Protein AF-A0A413DW28-F1 (afdb_monomer_lite)

Foldseek 3Di:
DQLVVLVVLLVVLLVLLQVLLVVLCVDDDDPVLSVLSSLLSVLLNVLSVLVNQLSVLAQDDDPVSLVSNLVSQLSNLLSLLVSLLSLLVSLCVLLVDPQPVDPVSNVVLCVLSVVSNVCSVCCDPVVAQWDADNSRHIDGHPNVVSSVVSSLVSLVVSLVSLVVSLVVDPDPLSVQLSVLSNQLSPQQNVLVVCCVPPVGNSNSVSNSVSSVSNSVSVVVVVVVD

Structure (mmCIF, N/CA/C/O backbone):
data_AF-A0A413DW28-F1
#
_entry.id   AF-A0A413DW28-F1
#
loop_
_atom_site.group_PDB
_atom_site.id
_atom_site.type_symbol
_atom_site.label_atom_id
_atom_site.label_alt_id
_atom_site.label_comp_id
_atom_site.label_asym_id
_atom_site.label_entity_id
_atom_site.label_seq_id
_atom_site.pdbx_PDB_ins_code
_atom_site.Cartn_x
_atom_site.Cartn_y
_atom_site.Cartn_z
_atom_site.occupancy
_atom_site.B_iso_or_equiv
_atom_site.auth_seq_id
_atom_site.auth_comp_id
_atom_site.auth_asym_id
_atom_site.auth_atom_id
_atom_site.pdbx_PDB_model_num
ATOM 1 N N . MET A 1 1 ? 16.695 18.297 -9.332 1.00 54.19 1 MET A N 1
ATOM 2 C CA . MET A 1 1 ? 16.028 18.862 -8.132 1.00 54.19 1 MET A CA 1
ATOM 3 C C . MET A 1 1 ? 14.791 18.065 -7.713 1.00 54.19 1 MET A C 1
ATOM 5 O O . MET A 1 1 ? 14.761 17.609 -6.581 1.00 54.19 1 MET A O 1
ATOM 9 N N . VAL A 1 2 ? 13.822 17.790 -8.601 1.00 66.69 2 VAL A N 1
ATOM 10 C CA . VAL A 1 2 ? 12.596 17.030 -8.245 1.00 66.69 2 VAL A CA 1
ATOM 11 C C . VAL A 1 2 ? 12.875 15.598 -7.749 1.00 66.69 2 VAL A C 1
ATOM 13 O O . VAL A 1 2 ? 12.280 15.178 -6.761 1.00 66.69 2 VAL A O 1
ATOM 16 N N . LYS A 1 3 ? 13.804 14.852 -8.375 1.00 69.62 3 LYS A N 1
ATOM 17 C CA . LYS A 1 3 ? 14.178 13.494 -7.920 1.00 69.62 3 LYS A CA 1
ATOM 18 C C . LYS A 1 3 ? 14.800 13.490 -6.510 1.00 69.62 3 LYS A C 1
ATOM 20 O O . LYS A 1 3 ? 14.462 12.628 -5.711 1.00 69.62 3 LYS A O 1
ATOM 25 N N . ALA A 1 4 ? 15.638 14.479 -6.184 1.00 71.06 4 ALA A N 1
ATOM 26 C CA . ALA A 1 4 ? 16.274 14.595 -4.868 1.00 71.06 4 ALA A CA 1
ATOM 27 C C . ALA A 1 4 ? 15.247 14.850 -3.751 1.00 71.06 4 ALA A C 1
ATOM 29 O O . ALA A 1 4 ? 15.243 14.139 -2.752 1.00 71.06 4 ALA A O 1
ATOM 30 N N . LEU A 1 5 ? 14.298 15.766 -3.976 1.00 75.06 5 LEU A N 1
ATOM 31 C CA . LEU A 1 5 ? 13.223 16.046 -3.018 1.00 75.06 5 LEU A CA 1
ATOM 32 C C . LEU A 1 5 ? 12.331 14.816 -2.764 1.00 75.06 5 LEU A C 1
ATOM 34 O O . LEU A 1 5 ? 11.931 14.560 -1.631 1.00 75.06 5 LEU A O 1
ATOM 38 N N . LYS A 1 6 ? 12.035 14.021 -3.804 1.00 71.75 6 LYS A N 1
ATOM 39 C CA . LYS A 1 6 ? 11.290 12.758 -3.647 1.00 71.75 6 LYS A CA 1
ATOM 40 C C . LYS A 1 6 ? 12.034 11.775 -2.739 1.00 71.75 6 LYS A C 1
ATOM 42 O O . LYS A 1 6 ? 11.418 11.188 -1.855 1.00 71.75 6 LYS A O 1
ATOM 47 N N . ILE A 1 7 ? 13.347 11.637 -2.928 1.00 76.38 7 ILE A N 1
ATOM 48 C CA . ILE A 1 7 ? 14.198 10.751 -2.121 1.00 76.38 7 ILE A CA 1
ATOM 49 C C . ILE A 1 7 ? 14.220 11.202 -0.656 1.00 76.38 7 ILE A C 1
ATOM 51 O O . ILE A 1 7 ? 14.034 10.373 0.230 1.00 76.38 7 ILE A O 1
ATOM 55 N N . GLU A 1 8 ? 14.367 12.501 -0.386 1.00 78.31 8 GLU A N 1
ATOM 56 C CA . GLU A 1 8 ? 14.324 13.037 0.983 1.00 78.31 8 GLU A CA 1
ATOM 57 C C . GLU A 1 8 ? 12.992 12.723 1.681 1.00 78.31 8 GLU A C 1
ATOM 59 O O . GLU A 1 8 ? 12.977 12.232 2.813 1.00 78.31 8 GLU A O 1
ATOM 64 N N . ILE A 1 9 ? 11.865 12.925 0.987 1.00 78.00 9 ILE A N 1
ATOM 65 C CA . ILE A 1 9 ? 10.527 12.602 1.507 1.00 78.00 9 ILE A CA 1
ATOM 66 C C . ILE A 1 9 ? 10.393 11.097 1.783 1.00 78.00 9 ILE A C 1
ATOM 68 O O . ILE A 1 9 ? 9.851 10.710 2.824 1.00 78.00 9 ILE A O 1
ATOM 72 N N . PHE A 1 10 ? 10.897 10.240 0.890 1.00 78.81 10 PHE A N 1
ATOM 73 C CA . PHE A 1 10 ? 10.877 8.788 1.073 1.00 78.81 10 PHE A CA 1
ATOM 74 C C . PHE A 1 10 ? 11.691 8.345 2.289 1.00 78.81 10 PHE A C 1
ATOM 76 O O . PHE A 1 10 ? 11.193 7.561 3.100 1.00 78.81 10 PHE A O 1
ATOM 83 N N . VAL A 1 11 ? 12.899 8.884 2.466 1.00 81.00 11 VAL A N 1
ATOM 84 C CA . VAL A 1 11 ? 13.764 8.574 3.614 1.00 81.00 11 VAL A CA 1
ATOM 85 C C . VAL A 1 11 ? 13.097 8.991 4.925 1.00 81.00 11 VAL A C 1
ATOM 87 O O . VAL A 1 11 ? 13.031 8.189 5.859 1.00 81.00 11 VAL A O 1
ATOM 90 N N . LEU A 1 12 ? 12.521 10.196 4.990 1.00 80.56 12 LEU A N 1
ATOM 91 C CA . LEU A 1 12 ? 11.798 10.662 6.178 1.00 80.56 12 LEU A CA 1
ATOM 92 C C . LEU A 1 12 ? 10.597 9.762 6.509 1.00 80.56 12 LEU A C 1
ATOM 94 O O . LEU A 1 12 ? 10.446 9.336 7.657 1.00 80.56 12 LEU A O 1
ATOM 98 N N . CYS A 1 13 ? 9.776 9.413 5.513 1.00 77.50 13 CYS A N 1
ATOM 99 C CA . CYS A 1 13 ? 8.633 8.516 5.712 1.00 77.50 13 CYS A CA 1
ATOM 100 C C . CYS A 1 13 ? 9.078 7.130 6.202 1.00 77.50 13 CYS A C 1
ATOM 102 O O . CYS A 1 13 ? 8.456 6.562 7.101 1.00 77.50 13 CYS A O 1
ATOM 104 N N . MET A 1 14 ? 10.169 6.596 5.649 1.00 81.75 14 MET A N 1
ATOM 105 C CA . MET A 1 14 ? 10.712 5.292 6.025 1.00 81.75 14 MET A CA 1
ATOM 106 C C . MET A 1 14 ? 11.199 5.277 7.477 1.00 81.75 14 MET A C 1
ATOM 108 O O . MET A 1 14 ? 10.826 4.378 8.233 1.00 81.75 14 MET A O 1
ATOM 112 N N . ILE A 1 15 ? 11.965 6.291 7.897 1.00 82.94 15 ILE A N 1
ATOM 113 C CA . ILE A 1 15 ? 12.455 6.420 9.279 1.00 82.94 15 ILE A CA 1
ATOM 114 C C . ILE A 1 15 ? 11.279 6.471 10.260 1.00 82.94 15 ILE A C 1
ATOM 116 O O . ILE A 1 15 ? 11.277 5.753 11.263 1.00 82.94 15 ILE A O 1
ATOM 120 N N . VAL A 1 16 ? 10.253 7.273 9.958 1.00 80.38 16 VAL A N 1
ATOM 121 C CA . VAL A 1 16 ? 9.059 7.389 10.807 1.00 80.38 16 VAL A CA 1
ATOM 122 C C . VAL A 1 16 ? 8.311 6.058 10.888 1.00 80.38 16 VAL A C 1
ATOM 124 O O . VAL A 1 16 ? 7.986 5.611 11.988 1.00 80.38 16 VAL A O 1
ATOM 127 N N . LEU A 1 17 ? 8.068 5.381 9.762 1.00 78.00 17 LEU A N 1
ATOM 128 C CA . LEU A 1 17 ? 7.340 4.106 9.741 1.00 78.00 17 LEU A CA 1
ATOM 129 C C . LEU A 1 17 ? 8.096 2.987 10.466 1.00 78.00 17 LEU A C 1
ATOM 131 O O . LEU A 1 17 ? 7.488 2.256 11.250 1.00 78.00 17 LEU A O 1
ATOM 135 N N . ILE A 1 18 ? 9.415 2.883 10.273 1.00 81.25 18 ILE A N 1
ATOM 136 C CA . ILE A 1 18 ? 10.259 1.915 10.991 1.00 81.25 18 ILE A CA 1
ATOM 137 C C . ILE A 1 18 ? 10.274 2.237 12.488 1.00 81.25 18 ILE A C 1
ATOM 139 O O . ILE A 1 18 ? 10.092 1.338 13.311 1.00 81.25 18 ILE A O 1
ATOM 143 N N . GLY A 1 19 ? 10.421 3.511 12.862 1.00 78.19 19 GLY A N 1
ATOM 144 C CA . GLY A 1 19 ? 10.378 3.950 14.257 1.00 78.19 19 GLY A CA 1
ATOM 145 C C . GLY A 1 19 ? 9.056 3.592 14.944 1.00 78.19 19 GLY A C 1
ATOM 146 O O . GLY A 1 19 ? 9.054 3.046 16.052 1.00 78.19 19 GLY A O 1
ATOM 147 N N . LEU A 1 20 ? 7.927 3.819 14.265 1.00 75.12 20 LEU A N 1
ATOM 148 C CA . LEU A 1 20 ? 6.596 3.429 14.740 1.00 75.12 20 LEU A CA 1
ATOM 149 C C . LEU A 1 20 ? 6.450 1.903 14.851 1.00 75.12 20 LEU A C 1
ATOM 151 O O . LEU A 1 20 ? 5.917 1.419 15.855 1.00 75.12 20 LEU A O 1
ATOM 155 N N . ALA A 1 21 ? 6.952 1.141 13.874 1.00 76.12 21 ALA A N 1
ATOM 156 C CA . ALA A 1 21 ? 6.914 -0.322 13.879 1.00 76.12 21 ALA A CA 1
ATOM 157 C C . ALA A 1 21 ? 7.712 -0.906 15.058 1.00 76.12 21 ALA A C 1
ATOM 159 O O . ALA A 1 21 ? 7.168 -1.683 15.848 1.00 76.12 21 ALA A O 1
ATOM 160 N N . VAL A 1 22 ? 8.956 -0.455 15.260 1.00 77.38 22 VAL A N 1
ATOM 161 C CA . VAL A 1 22 ? 9.820 -0.892 16.372 1.00 77.38 22 VAL A CA 1
ATOM 162 C C . VAL A 1 22 ? 9.204 -0.535 17.723 1.00 77.38 22 VAL A C 1
ATOM 164 O O . VAL A 1 22 ? 9.186 -1.362 18.637 1.00 77.38 22 VAL A O 1
ATOM 167 N N . ARG A 1 23 ? 8.652 0.676 17.865 1.00 71.19 23 ARG A N 1
ATOM 168 C CA . ARG A 1 23 ? 8.016 1.110 19.117 1.00 71.19 23 ARG A CA 1
ATOM 169 C C . ARG A 1 23 ? 6.733 0.334 19.413 1.00 71.19 23 ARG A C 1
ATOM 171 O O . ARG A 1 23 ? 6.452 0.066 20.580 1.00 71.19 23 ARG A O 1
ATOM 178 N N . SER A 1 24 ? 5.987 -0.072 18.384 1.00 66.44 24 SER A N 1
ATOM 179 C CA . SER A 1 24 ? 4.771 -0.880 18.549 1.00 66.44 24 SER A CA 1
ATOM 180 C C . SER A 1 24 ? 5.043 -2.258 19.164 1.00 66.44 24 SER A C 1
ATOM 182 O O . SER A 1 24 ? 4.247 -2.713 19.980 1.00 66.44 24 SER A O 1
ATOM 184 N N . ARG A 1 25 ? 6.201 -2.866 18.858 1.00 63.75 25 ARG A N 1
ATOM 185 C CA . ARG A 1 25 ? 6.639 -4.180 19.372 1.00 63.75 25 ARG A CA 1
ATOM 186 C C . ARG A 1 25 ? 7.068 -4.161 20.844 1.00 63.75 25 ARG A C 1
ATOM 188 O O . ARG A 1 25 ? 7.224 -5.220 21.436 1.00 63.75 25 ARG A O 1
ATOM 195 N N . ARG A 1 26 ? 7.277 -2.979 21.440 1.00 63.22 26 ARG A N 1
ATOM 196 C CA . ARG A 1 26 ? 7.703 -2.808 22.846 1.00 63.22 26 ARG A CA 1
ATOM 197 C C . ARG A 1 26 ? 6.530 -2.572 23.819 1.00 63.22 26 ARG A C 1
ATOM 199 O O . ARG A 1 26 ? 6.747 -2.179 24.962 1.00 63.22 26 ARG A O 1
ATOM 206 N N . SER A 1 27 ? 5.281 -2.728 23.375 1.00 51.97 27 SER A N 1
ATOM 207 C CA . SER A 1 27 ? 4.073 -2.412 24.154 1.00 51.97 27 SER A CA 1
ATOM 208 C C . SER A 1 27 ? 3.403 -3.670 24.746 1.00 51.97 27 SER A C 1
ATOM 210 O O . SER A 1 27 ? 3.424 -4.728 24.140 1.00 51.97 27 SER A O 1
ATOM 212 N N . LEU A 1 28 ? 2.768 -3.564 25.917 1.00 50.62 28 LEU A N 1
ATOM 213 C CA . LEU A 1 28 ? 2.193 -4.658 26.734 1.00 50.62 28 LEU A CA 1
ATOM 214 C C . LEU A 1 28 ? 0.713 -4.991 26.380 1.00 50.62 28 LEU A C 1
ATOM 216 O O . LEU A 1 28 ? -0.152 -4.921 27.242 1.00 50.62 28 LEU A O 1
ATOM 220 N N . PHE A 1 29 ? 0.371 -5.296 25.121 1.00 48.84 29 PHE A N 1
ATOM 221 C CA . PHE A 1 29 ? -1.003 -5.678 24.696 1.00 48.84 29 PHE A CA 1
ATOM 222 C C . PHE A 1 29 ? -0.981 -6.803 23.639 1.00 48.84 29 PHE A C 1
ATOM 224 O O . PHE A 1 29 ? 0.045 -6.984 22.994 1.00 48.84 29 PHE A O 1
ATOM 231 N N . SER A 1 30 ? -2.104 -7.520 23.447 1.00 55.03 30 SER A N 1
ATOM 232 C CA . SER A 1 30 ? -2.256 -8.743 22.616 1.00 55.03 30 SER A CA 1
ATOM 233 C C . SER A 1 30 ? -1.328 -8.828 21.390 1.00 55.03 30 SER A C 1
ATOM 235 O O . SER A 1 30 ? -1.388 -7.997 20.474 1.00 55.03 30 SER A O 1
ATOM 237 N N . SER A 1 31 ? -0.492 -9.871 21.373 1.00 63.72 31 SER A N 1
ATOM 238 C CA . SER A 1 31 ? 0.641 -10.056 20.458 1.00 63.72 31 SER A CA 1
ATOM 239 C C . SER A 1 31 ? 0.270 -9.965 18.973 1.00 63.72 31 SER A C 1
ATOM 241 O O . SER A 1 31 ? 1.060 -9.469 18.170 1.00 63.72 31 SER A O 1
ATOM 243 N N . THR A 1 32 ? -0.945 -10.371 18.593 1.00 69.12 32 THR A N 1
ATOM 244 C CA . THR A 1 32 ? -1.379 -10.435 17.188 1.00 69.12 32 THR A CA 1
ATOM 245 C C . THR A 1 32 ? -1.649 -9.056 16.577 1.00 69.12 32 THR A C 1
ATOM 247 O O . THR A 1 32 ? -1.191 -8.773 15.472 1.00 69.12 32 THR A O 1
ATOM 250 N N . GLN A 1 33 ? -2.343 -8.153 17.282 1.00 69.81 33 GLN A N 1
ATOM 251 C CA . GLN A 1 33 ? -2.659 -6.817 16.743 1.00 69.81 33 GLN A CA 1
ATOM 252 C C . GLN A 1 33 ? -1.412 -5.930 16.616 1.00 69.81 33 GLN A C 1
ATOM 254 O O . GLN A 1 33 ? -1.340 -5.076 15.730 1.00 69.81 33 GLN A O 1
ATOM 259 N N . GLN A 1 34 ? -0.425 -6.123 17.494 1.00 71.44 34 GLN A N 1
ATOM 260 C CA . GLN A 1 34 ? 0.866 -5.440 17.402 1.00 71.44 34 GLN A CA 1
ATOM 261 C C . GLN A 1 34 ? 1.698 -5.967 16.243 1.00 71.44 34 GLN A C 1
ATOM 263 O O . GLN A 1 34 ? 2.266 -5.176 15.491 1.00 71.44 34 GLN A O 1
ATOM 268 N N . LEU A 1 35 ? 1.739 -7.292 16.080 1.00 76.50 35 LEU A N 1
ATOM 269 C CA . LEU A 1 35 ? 2.436 -7.924 14.971 1.00 76.50 35 LEU A CA 1
ATOM 270 C C . LEU A 1 35 ? 1.899 -7.409 13.634 1.00 76.50 35 LEU A C 1
ATOM 272 O O . LEU A 1 35 ? 2.692 -6.986 12.802 1.00 76.50 35 LEU A O 1
ATOM 276 N N . LEU A 1 36 ? 0.575 -7.344 13.468 1.00 78.88 36 LEU A N 1
ATOM 277 C CA . LEU A 1 36 ? -0.056 -6.841 12.245 1.00 78.88 36 LEU A CA 1
ATOM 278 C C . LEU A 1 36 ? 0.254 -5.358 11.979 1.00 78.88 36 LEU A C 1
ATOM 280 O O . LEU A 1 36 ? 0.588 -4.998 10.853 1.00 78.88 36 LEU A O 1
ATOM 284 N N . PHE A 1 37 ? 0.208 -4.496 13.001 1.00 76.75 37 PHE A N 1
ATOM 285 C CA . PHE A 1 37 ? 0.564 -3.079 12.841 1.00 76.75 37 PHE A CA 1
ATOM 286 C C . PHE A 1 37 ? 2.052 -2.890 12.505 1.00 76.75 37 PHE A C 1
ATOM 288 O O . PHE A 1 37 ? 2.409 -2.063 11.669 1.00 76.75 37 PHE A O 1
ATOM 295 N N . SER A 1 38 ? 2.929 -3.687 13.118 1.00 78.31 38 SER A N 1
ATOM 296 C CA . SER A 1 38 ? 4.359 -3.678 12.814 1.00 78.31 38 SER A CA 1
ATOM 297 C C . SER A 1 38 ? 4.642 -4.199 11.405 1.00 78.31 38 SER A C 1
ATOM 299 O O . SER A 1 38 ? 5.456 -3.607 10.703 1.00 78.31 38 SER A O 1
ATOM 301 N N . MET A 1 39 ? 3.971 -5.276 10.981 1.00 82.31 39 MET A N 1
ATOM 302 C CA . MET A 1 39 ? 4.064 -5.812 9.621 1.00 82.31 39 MET A CA 1
ATOM 303 C C . MET A 1 39 ? 3.632 -4.765 8.598 1.00 82.31 39 MET A C 1
ATOM 305 O O . MET A 1 39 ? 4.360 -4.536 7.643 1.00 82.31 39 MET A O 1
ATOM 309 N N . LEU A 1 40 ? 2.526 -4.055 8.840 1.00 83.81 40 LEU A N 1
ATOM 310 C CA . LEU A 1 40 ? 2.085 -2.957 7.979 1.00 83.81 40 LEU A CA 1
ATOM 311 C C . LEU A 1 40 ? 3.155 -1.868 7.832 1.00 83.81 40 LEU A C 1
ATOM 313 O O . LEU A 1 40 ? 3.415 -1.415 6.717 1.00 83.81 40 LEU A O 1
ATOM 317 N N . GLY A 1 41 ? 3.784 -1.463 8.941 1.00 80.50 41 GLY A N 1
ATOM 318 C CA . GLY A 1 41 ? 4.872 -0.485 8.928 1.00 80.50 41 GLY A CA 1
ATOM 319 C C . GLY A 1 41 ? 6.071 -0.957 8.102 1.00 80.50 41 GLY A C 1
ATOM 320 O O . GLY A 1 41 ? 6.560 -0.206 7.260 1.00 80.50 41 GLY A O 1
ATOM 321 N N . TYR A 1 42 ? 6.499 -2.212 8.274 1.00 82.19 42 TYR A N 1
ATOM 322 C CA . TYR A 1 42 ? 7.608 -2.792 7.506 1.00 82.19 42 TYR A CA 1
ATOM 323 C C . TYR A 1 42 ? 7.279 -2.974 6.021 1.00 82.19 42 TYR A C 1
ATOM 325 O O . TYR A 1 42 ? 8.093 -2.608 5.179 1.00 82.19 42 TYR A O 1
ATOM 333 N N . THR A 1 43 ? 6.090 -3.477 5.679 1.00 85.50 43 THR A N 1
ATOM 334 C CA . THR A 1 43 ? 5.656 -3.631 4.281 1.00 85.50 43 THR A CA 1
ATOM 335 C C . THR A 1 43 ? 5.536 -2.272 3.590 1.00 85.50 43 THR A C 1
ATOM 337 O O . THR A 1 43 ? 5.960 -2.132 2.447 1.00 85.50 43 THR A O 1
ATOM 340 N N . SER A 1 44 ? 5.039 -1.248 4.290 1.00 82.00 44 SER A N 1
ATOM 341 C CA . SER A 1 44 ? 4.959 0.120 3.756 1.00 82.00 44 SER A CA 1
ATOM 342 C C . SER A 1 44 ? 6.344 0.753 3.580 1.00 82.00 44 SER A C 1
ATOM 344 O O . SER A 1 44 ? 6.587 1.427 2.585 1.00 82.00 44 SER A O 1
ATOM 346 N N . ALA A 1 45 ? 7.274 0.512 4.510 1.00 81.12 45 ALA A N 1
ATOM 347 C CA . ALA A 1 45 ? 8.663 0.954 4.381 1.00 81.12 45 ALA A CA 1
ATOM 348 C C . ALA A 1 45 ? 9.379 0.264 3.206 1.00 81.12 45 ALA A C 1
ATOM 350 O O . ALA A 1 45 ? 10.082 0.925 2.446 1.00 81.12 45 ALA A O 1
ATOM 351 N N . ALA A 1 46 ? 9.154 -1.041 3.019 1.00 86.69 46 ALA A N 1
ATOM 352 C CA . ALA A 1 46 ? 9.665 -1.782 1.871 1.00 86.69 46 ALA A CA 1
ATOM 353 C C . ALA A 1 46 ? 9.085 -1.243 0.554 1.00 86.69 46 ALA A C 1
ATOM 355 O O . ALA A 1 46 ? 9.835 -1.035 -0.392 1.00 86.69 46 ALA A O 1
ATOM 356 N N . TYR A 1 47 ? 7.783 -0.938 0.504 1.00 85.12 47 TYR A N 1
ATOM 357 C CA . TYR A 1 47 ? 7.167 -0.290 -0.659 1.00 85.12 47 TYR A CA 1
ATOM 358 C C . TYR A 1 47 ? 7.870 1.033 -1.001 1.00 85.12 47 TYR A C 1
ATOM 360 O O . TYR A 1 47 ? 8.269 1.233 -2.142 1.00 85.12 47 TYR A O 1
ATOM 368 N N . ILE A 1 48 ? 8.102 1.897 -0.006 1.00 83.00 48 ILE A N 1
ATOM 369 C CA . ILE A 1 48 ? 8.794 3.184 -0.199 1.00 83.00 48 ILE A CA 1
ATOM 370 C C . ILE A 1 48 ? 10.228 2.989 -0.715 1.00 83.00 48 ILE A C 1
ATOM 372 O O . ILE A 1 48 ? 10.691 3.764 -1.549 1.00 83.00 48 ILE A O 1
ATOM 376 N N . LEU A 1 49 ? 10.933 1.954 -0.250 1.00 84.88 49 LEU A N 1
ATOM 377 C CA . LEU A 1 49 ? 12.270 1.617 -0.743 1.00 84.88 49 LEU A CA 1
ATOM 378 C C . LEU A 1 49 ? 12.242 1.261 -2.238 1.00 84.88 49 LEU A C 1
ATOM 380 O O . LEU A 1 49 ? 13.038 1.797 -3.003 1.00 84.88 49 LEU A O 1
ATOM 384 N N . PHE A 1 50 ? 11.329 0.388 -2.666 1.00 84.38 50 PHE A N 1
ATOM 385 C CA . PHE A 1 50 ? 11.226 0.006 -4.078 1.00 84.38 50 PHE A CA 1
ATOM 386 C C . PHE A 1 50 ? 10.709 1.152 -4.960 1.00 84.38 50 PHE A C 1
ATOM 388 O O . PHE A 1 50 ? 11.175 1.300 -6.085 1.00 84.38 50 PHE A O 1
ATOM 395 N N . ASP A 1 51 ? 9.849 2.033 -4.447 1.00 81.88 51 ASP A N 1
ATOM 396 C CA . ASP A 1 51 ? 9.420 3.257 -5.145 1.00 81.88 51 ASP A CA 1
ATOM 397 C C . ASP A 1 51 ? 10.584 4.258 -5.332 1.00 81.88 51 ASP A C 1
ATOM 399 O O . ASP A 1 51 ? 10.710 4.936 -6.359 1.00 81.88 51 ASP A O 1
ATOM 403 N N . MET A 1 52 ? 11.512 4.298 -4.368 1.00 79.75 52 MET A N 1
ATOM 404 C CA . MET A 1 52 ? 12.761 5.053 -4.475 1.00 79.75 52 MET A CA 1
ATOM 405 C C . MET A 1 52 ? 13.699 4.458 -5.535 1.00 79.75 52 MET A C 1
ATOM 407 O O . MET A 1 52 ? 14.235 5.210 -6.353 1.00 79.75 52 MET A O 1
ATOM 411 N N . ILE A 1 53 ? 13.873 3.129 -5.561 1.00 84.19 53 ILE A N 1
ATOM 412 C CA . ILE A 1 53 ? 14.682 2.444 -6.588 1.00 84.19 53 ILE A CA 1
ATOM 413 C C . ILE A 1 53 ? 14.077 2.684 -7.975 1.00 84.19 53 ILE A C 1
ATOM 415 O O . ILE A 1 53 ? 14.808 3.038 -8.899 1.00 84.19 53 ILE A O 1
ATOM 419 N N . TRP A 1 54 ? 12.748 2.604 -8.103 1.00 82.31 54 TRP A N 1
ATOM 420 C CA . TRP A 1 54 ? 12.045 2.952 -9.335 1.00 82.31 54 TRP A CA 1
ATOM 421 C C . TRP A 1 54 ? 12.369 4.382 -9.789 1.00 82.31 54 TRP A C 1
ATOM 423 O O . TRP A 1 54 ? 12.855 4.567 -10.903 1.00 82.31 54 TRP A O 1
ATOM 433 N N . THR A 1 55 ? 12.201 5.380 -8.913 1.00 79.19 55 THR A N 1
ATOM 434 C CA . THR A 1 55 ? 12.466 6.803 -9.218 1.00 79.19 55 THR A CA 1
ATOM 435 C C . THR A 1 55 ? 13.901 7.051 -9.712 1.00 79.19 55 THR A C 1
ATOM 437 O O . THR A 1 55 ? 14.142 7.930 -10.553 1.00 79.19 55 THR A O 1
ATOM 440 N N . LEU A 1 56 ? 14.863 6.290 -9.183 1.00 80.56 56 LEU A N 1
ATOM 441 C CA . LEU A 1 56 ? 16.266 6.334 -9.596 1.00 80.56 56 LEU A CA 1
ATOM 442 C C . LEU A 1 56 ? 16.492 5.655 -10.953 1.00 80.56 56 LEU A C 1
ATOM 444 O O . LEU A 1 56 ? 17.233 6.196 -11.767 1.00 80.56 56 LEU A O 1
ATOM 448 N N . SER A 1 57 ? 15.837 4.519 -11.200 1.00 80.31 57 SER A N 1
ATOM 449 C CA . SER A 1 57 ? 15.962 3.738 -12.441 1.00 80.31 57 SER A CA 1
ATOM 450 C C . SER A 1 57 ? 15.155 4.278 -13.629 1.00 80.31 57 SER A C 1
ATOM 452 O O . SER A 1 57 ? 15.440 3.925 -14.769 1.00 80.31 57 SER A O 1
ATOM 454 N N . ASP A 1 58 ? 14.152 5.123 -13.383 1.00 77.44 58 ASP A N 1
ATOM 455 C CA . ASP A 1 58 ? 13.265 5.638 -14.427 1.00 77.44 58 ASP A CA 1
ATOM 456 C C . ASP A 1 58 ? 14.005 6.603 -15.370 1.00 77.44 58 ASP A C 1
ATOM 458 O O . ASP A 1 58 ? 14.519 7.649 -14.935 1.00 77.44 58 ASP A O 1
ATOM 462 N N . GLY A 1 59 ? 14.061 6.223 -16.653 1.00 70.31 59 GLY A N 1
ATOM 463 C CA . GLY A 1 59 ? 14.789 6.925 -17.716 1.00 70.31 59 GLY A CA 1
ATOM 464 C C . GLY A 1 59 ? 16.299 6.659 -17.750 1.00 70.31 59 GLY A C 1
ATOM 465 O O . GLY A 1 59 ? 17.032 7.453 -18.333 1.00 70.31 59 GLY A O 1
ATOM 466 N N . VAL A 1 60 ? 16.782 5.603 -17.085 1.00 77.88 60 VAL A N 1
ATOM 467 C CA . VAL A 1 60 ? 18.180 5.157 -17.199 1.00 77.88 60 VAL A CA 1
ATOM 468 C C . VAL A 1 60 ? 18.296 4.134 -18.325 1.00 77.88 60 VAL A C 1
ATOM 470 O O . VAL A 1 60 ? 17.745 3.035 -18.231 1.00 77.88 60 VAL A O 1
ATOM 473 N N . ASP A 1 61 ? 19.066 4.481 -19.354 1.00 69.12 61 ASP A N 1
ATOM 474 C CA . ASP A 1 61 ? 19.364 3.584 -20.466 1.00 69.12 61 ASP A CA 1
ATOM 475 C C . ASP A 1 61 ? 20.279 2.432 -20.023 1.00 69.12 61 ASP A C 1
ATOM 477 O O . ASP A 1 61 ? 21.275 2.621 -19.321 1.00 69.12 61 ASP A O 1
ATOM 481 N N . GLY A 1 62 ? 19.942 1.213 -20.447 1.00 76.56 62 GLY A N 1
ATOM 482 C CA . GLY A 1 62 ? 20.725 0.006 -20.184 1.00 76.56 62 GLY A CA 1
ATOM 483 C C . GLY A 1 62 ? 19.899 -1.146 -19.617 1.00 76.56 62 GLY A C 1
ATOM 484 O O . GLY A 1 62 ? 18.889 -0.960 -18.938 1.00 76.56 62 GLY A O 1
ATOM 485 N N . THR A 1 63 ? 20.359 -2.372 -19.866 1.00 81.25 63 THR A N 1
ATOM 486 C CA . THR A 1 63 ? 19.689 -3.608 -19.422 1.00 81.25 63 THR A CA 1
ATOM 487 C C . THR A 1 63 ? 19.487 -3.652 -17.906 1.00 81.25 63 THR A C 1
ATOM 489 O O . THR A 1 63 ? 18.445 -4.107 -17.437 1.00 81.25 63 THR A O 1
ATOM 492 N N . LEU A 1 64 ? 20.446 -3.120 -17.141 1.00 82.44 64 LEU A N 1
ATOM 493 C CA . LEU A 1 64 ? 20.376 -3.042 -15.683 1.00 82.44 64 LEU A CA 1
ATOM 494 C C . LEU A 1 64 ? 19.318 -2.033 -15.199 1.00 82.44 64 LEU A C 1
ATOM 496 O O . LEU A 1 64 ? 18.604 -2.319 -14.242 1.00 82.44 64 LEU A O 1
ATOM 500 N N . GLY A 1 65 ? 19.187 -0.884 -15.874 1.00 80.75 65 GLY A N 1
ATOM 501 C CA . GLY A 1 65 ? 18.184 0.143 -15.566 1.00 80.75 65 GLY A CA 1
ATOM 502 C C . GLY A 1 65 ? 16.765 -0.348 -15.848 1.00 80.75 65 GLY A C 1
ATOM 503 O O . GLY A 1 65 ? 15.891 -0.249 -14.988 1.00 80.75 65 GLY A O 1
ATOM 504 N N . ILE A 1 66 ? 16.567 -0.995 -17.000 1.00 81.88 66 ILE A N 1
ATOM 505 C CA . ILE A 1 66 ? 15.287 -1.605 -17.389 1.00 81.88 66 ILE A CA 1
ATOM 506 C C . ILE A 1 66 ? 14.895 -2.723 -16.412 1.00 81.88 66 ILE A C 1
ATOM 508 O O . ILE A 1 66 ? 13.760 -2.757 -15.934 1.00 81.88 66 ILE A O 1
ATOM 512 N N . ALA A 1 67 ? 15.832 -3.611 -16.061 1.00 83.69 67 ALA A N 1
ATOM 513 C CA . ALA A 1 67 ? 15.576 -4.682 -15.099 1.00 83.69 67 ALA A CA 1
ATOM 514 C C . ALA A 1 67 ? 15.244 -4.132 -13.701 1.00 83.69 67 ALA A C 1
ATOM 516 O O . ALA A 1 67 ? 14.280 -4.579 -13.080 1.00 83.69 67 ALA A O 1
ATOM 517 N N . ALA A 1 68 ? 15.989 -3.132 -13.217 1.00 84.12 68 ALA A N 1
ATOM 518 C CA . ALA A 1 68 ? 15.733 -2.496 -11.925 1.00 84.12 68 ALA A CA 1
ATOM 519 C C . ALA A 1 68 ? 14.374 -1.783 -11.884 1.00 84.12 68 ALA A C 1
ATOM 521 O O . ALA A 1 68 ? 13.661 -1.900 -10.885 1.00 84.12 68 ALA A O 1
ATOM 522 N N . ASN A 1 69 ? 13.989 -1.106 -12.968 1.00 85.00 69 ASN A N 1
ATOM 523 C CA . ASN A 1 69 ? 12.695 -0.439 -13.104 1.00 85.00 69 ASN A CA 1
ATOM 524 C C . ASN A 1 69 ? 11.550 -1.470 -13.088 1.00 85.00 69 ASN A C 1
ATOM 526 O O . ASN A 1 69 ? 10.554 -1.292 -12.380 1.00 85.00 69 ASN A O 1
ATOM 530 N N . TRP A 1 70 ? 11.729 -2.608 -13.769 1.00 84.94 70 TRP A N 1
ATOM 531 C CA . TRP A 1 70 ? 10.736 -3.683 -13.786 1.00 84.94 70 TRP A CA 1
ATOM 532 C C . TRP A 1 70 ? 10.553 -4.335 -12.415 1.00 84.94 70 TRP A C 1
ATOM 534 O O . TRP A 1 70 ? 9.429 -4.398 -11.911 1.00 84.94 70 TRP A O 1
ATOM 544 N N . ILE A 1 71 ? 11.653 -4.782 -11.795 1.00 87.62 71 ILE A N 1
ATOM 545 C CA . ILE A 1 71 ? 11.631 -5.441 -10.481 1.00 87.62 71 ILE A CA 1
ATOM 546 C C . ILE A 1 71 ? 11.017 -4.498 -9.449 1.00 87.62 71 ILE A C 1
ATOM 548 O O . ILE A 1 71 ? 10.136 -4.902 -8.691 1.00 87.62 71 ILE A O 1
ATOM 552 N N . SER A 1 72 ? 11.439 -3.233 -9.452 1.00 86.56 72 SER A N 1
ATOM 553 C CA . SER A 1 72 ? 10.928 -2.234 -8.516 1.0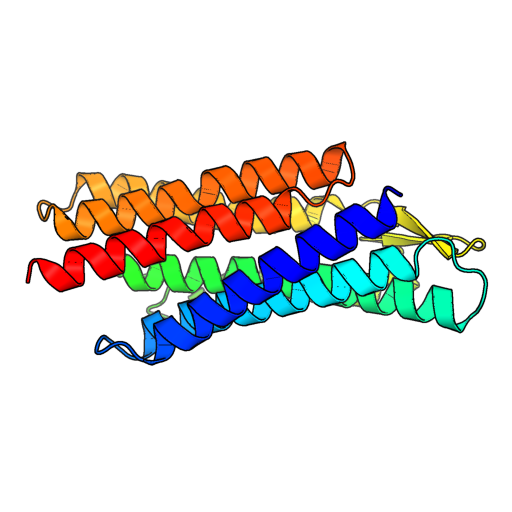0 86.56 72 SER A CA 1
ATOM 554 C C .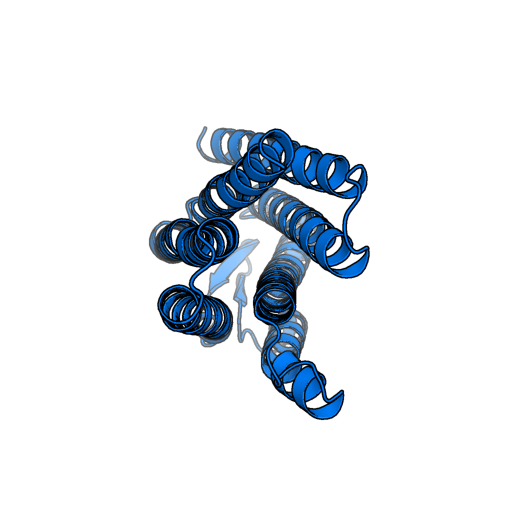 SER A 1 72 ? 9.426 -2.038 -8.650 1.00 86.56 72 SER A C 1
ATOM 556 O O . SER A 1 72 ? 8.729 -2.079 -7.644 1.00 86.56 72 SER A O 1
ATOM 558 N N . ASN A 1 73 ? 8.896 -1.920 -9.869 1.00 85.38 73 ASN A N 1
ATOM 559 C CA . ASN A 1 73 ? 7.454 -1.782 -10.070 1.00 85.38 73 ASN A CA 1
ATOM 560 C C . ASN A 1 73 ? 6.680 -3.039 -9.663 1.00 85.38 73 ASN A C 1
ATOM 562 O O . ASN A 1 73 ? 5.712 -2.937 -8.906 1.00 85.38 73 ASN A O 1
ATOM 566 N N . ALA A 1 74 ? 7.112 -4.226 -10.105 1.00 86.62 74 ALA A N 1
ATOM 567 C CA . ALA A 1 74 ? 6.445 -5.486 -9.767 1.00 86.62 74 ALA A CA 1
ATOM 568 C C . ALA A 1 74 ? 6.346 -5.681 -8.245 1.00 86.62 74 ALA A C 1
ATOM 570 O O . ALA A 1 74 ? 5.288 -6.036 -7.707 1.00 86.62 74 ALA A O 1
ATOM 571 N N . VAL A 1 75 ? 7.444 -5.395 -7.542 1.00 89.25 75 VAL A N 1
ATOM 572 C CA . VAL A 1 75 ? 7.520 -5.500 -6.087 1.00 89.25 75 VAL A CA 1
ATOM 573 C C . VAL A 1 75 ? 6.713 -4.390 -5.411 1.00 89.25 75 VAL A C 1
ATOM 575 O O . VAL A 1 75 ? 5.963 -4.692 -4.486 1.00 89.25 75 VAL A O 1
ATOM 578 N N . SER A 1 76 ? 6.766 -3.143 -5.886 1.00 87.50 76 SER A N 1
ATOM 579 C CA . SER A 1 76 ? 5.979 -2.031 -5.333 1.00 87.50 76 SER A CA 1
ATOM 580 C C . SER A 1 76 ? 4.471 -2.277 -5.417 1.00 87.50 76 SER A C 1
ATOM 582 O O . SER A 1 76 ? 3.778 -2.153 -4.403 1.00 87.50 76 SER A O 1
ATOM 584 N N . PHE A 1 77 ? 3.947 -2.706 -6.571 1.00 85.50 77 PHE A N 1
ATOM 585 C CA . PHE A 1 77 ? 2.522 -3.048 -6.709 1.00 85.50 77 PHE A CA 1
ATOM 586 C C . PHE A 1 77 ? 2.110 -4.186 -5.769 1.00 85.50 77 PHE A C 1
ATOM 588 O O . PHE A 1 77 ? 1.057 -4.119 -5.129 1.00 85.50 77 PHE A O 1
ATOM 595 N N . SER A 1 78 ? 2.962 -5.207 -5.646 1.00 89.06 78 SER A N 1
ATOM 596 C CA . SER A 1 78 ? 2.727 -6.351 -4.762 1.00 89.06 78 SER A CA 1
ATOM 597 C C . SER A 1 78 ? 2.724 -5.938 -3.289 1.00 89.06 78 SER A C 1
ATOM 599 O O . SER A 1 78 ? 1.788 -6.256 -2.556 1.00 89.06 78 SER A O 1
ATOM 601 N N . LEU A 1 79 ? 3.736 -5.185 -2.850 1.00 88.00 79 LEU A N 1
ATOM 602 C CA . LEU A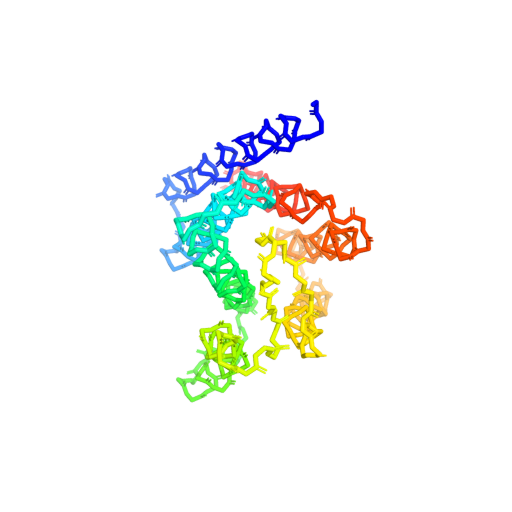 1 79 ? 3.865 -4.716 -1.470 1.00 88.00 79 LEU A CA 1
ATOM 603 C C . LEU A 1 79 ? 2.718 -3.792 -1.078 1.00 88.00 79 LEU A C 1
ATOM 605 O O . LEU A 1 79 ? 2.210 -3.908 0.036 1.00 88.00 79 LEU A O 1
ATOM 609 N N . PHE A 1 80 ? 2.261 -2.921 -1.979 1.00 86.00 80 PHE A N 1
ATOM 610 C CA . PHE A 1 80 ? 1.130 -2.047 -1.689 1.00 86.00 80 PHE A CA 1
ATOM 611 C C . PHE A 1 80 ? -0.182 -2.838 -1.539 1.00 86.00 80 PHE A C 1
ATOM 613 O O . PHE A 1 80 ? -0.925 -2.625 -0.578 1.00 86.00 80 PHE A O 1
ATOM 620 N N . ALA A 1 81 ? -0.438 -3.824 -2.405 1.00 87.12 81 ALA A N 1
ATOM 621 C CA . ALA A 1 81 ? -1.602 -4.703 -2.276 1.00 87.12 81 ALA A CA 1
ATOM 622 C C . ALA A 1 81 ? -1.560 -5.545 -0.983 1.00 87.12 81 ALA A C 1
ATOM 624 O O . ALA A 1 81 ? -2.571 -5.680 -0.287 1.00 87.12 81 ALA A O 1
ATOM 625 N N . ILE A 1 82 ? -0.380 -6.061 -0.618 1.00 88.00 82 ILE A N 1
ATOM 626 C CA . ILE A 1 82 ? -0.156 -6.790 0.640 1.00 88.00 82 ILE A CA 1
ATOM 627 C C . ILE A 1 82 ? -0.359 -5.865 1.847 1.00 88.00 82 ILE A C 1
ATOM 629 O O . ILE A 1 82 ? -1.019 -6.260 2.805 1.00 88.00 82 ILE A O 1
ATOM 633 N N . ALA A 1 83 ? 0.134 -4.625 1.806 1.00 87.06 83 ALA A N 1
ATOM 634 C CA . ALA A 1 83 ? -0.067 -3.647 2.875 1.00 87.06 83 ALA A CA 1
ATOM 635 C C . ALA A 1 83 ? -1.560 -3.352 3.099 1.00 87.06 83 ALA A C 1
ATOM 637 O O . ALA A 1 83 ? -2.022 -3.350 4.242 1.00 87.06 83 ALA A O 1
ATOM 638 N N . CYS A 1 84 ? -2.342 -3.185 2.027 1.00 86.50 84 CYS A N 1
ATOM 639 C CA . CYS A 1 84 ? -3.796 -3.017 2.121 1.00 86.50 84 CYS A CA 1
ATOM 640 C C . CYS A 1 84 ? -4.494 -4.245 2.725 1.00 86.50 84 CYS A C 1
ATOM 642 O O . CYS A 1 84 ? -5.396 -4.086 3.549 1.00 86.50 84 CYS A O 1
ATOM 644 N N . LEU A 1 85 ? -4.055 -5.459 2.378 1.00 87.31 85 LEU A N 1
ATOM 645 C CA . LEU A 1 85 ? -4.576 -6.693 2.972 1.00 87.31 85 LEU A CA 1
ATOM 646 C C . LEU A 1 85 ? -4.236 -6.799 4.467 1.00 87.31 85 LEU A C 1
ATOM 648 O O . LEU A 1 85 ? -5.105 -7.128 5.273 1.00 87.31 85 LEU A O 1
ATOM 652 N N . ILE A 1 86 ? -2.999 -6.480 4.861 1.00 86.06 86 ILE A N 1
ATOM 653 C CA . ILE A 1 86 ? -2.583 -6.458 6.273 1.00 86.06 86 ILE A CA 1
ATOM 654 C C . ILE A 1 86 ? -3.418 -5.439 7.049 1.00 86.06 86 ILE A C 1
ATOM 656 O O . ILE A 1 86 ? -3.906 -5.757 8.133 1.00 86.06 86 ILE A O 1
ATOM 660 N N . TRP A 1 87 ? -3.628 -4.241 6.493 1.00 85.00 87 TRP A N 1
ATOM 661 C CA . TRP A 1 87 ? -4.503 -3.231 7.092 1.00 85.00 87 TRP A CA 1
ATOM 662 C C . TRP A 1 87 ? -5.937 -3.740 7.252 1.00 85.00 87 TRP A C 1
ATOM 664 O O . TRP A 1 87 ? -6.542 -3.531 8.304 1.00 85.00 87 TRP A O 1
ATOM 674 N N . PHE A 1 88 ? -6.470 -4.443 6.251 1.00 86.69 88 PHE A N 1
ATOM 675 C CA . PHE A 1 88 ? -7.801 -5.039 6.320 1.00 86.69 88 PHE A CA 1
ATOM 676 C C . PHE A 1 88 ? -7.915 -6.050 7.458 1.00 86.69 88 PHE A C 1
ATOM 678 O O . PHE A 1 88 ? -8.777 -5.906 8.324 1.00 86.69 88 PHE A O 1
ATOM 685 N N . ILE A 1 89 ? -7.003 -7.024 7.508 1.00 84.69 89 ILE A N 1
ATOM 686 C CA . ILE A 1 89 ? -6.973 -8.044 8.563 1.00 84.69 89 ILE A CA 1
ATOM 687 C C . ILE A 1 89 ? -6.818 -7.370 9.929 1.00 84.69 89 ILE A C 1
ATOM 689 O O . ILE A 1 89 ? -7.552 -7.671 10.867 1.00 84.69 89 ILE A O 1
ATOM 693 N N . TYR A 1 90 ? -5.913 -6.403 10.048 1.00 82.56 90 TYR A N 1
ATOM 694 C CA . TYR A 1 90 ? -5.729 -5.634 11.271 1.00 82.56 90 TYR A CA 1
ATOM 695 C C . TYR A 1 90 ? -7.013 -4.914 11.708 1.00 82.56 90 TYR A C 1
ATOM 697 O O . TYR A 1 90 ? -7.432 -5.052 12.856 1.00 82.56 90 TYR A O 1
ATOM 705 N N . SER A 1 91 ? -7.678 -4.196 10.806 1.00 80.44 91 SER A N 1
ATOM 706 C CA . SER A 1 91 ? -8.905 -3.465 11.125 1.00 80.44 91 SER A CA 1
ATOM 707 C C . SER A 1 91 ? -10.034 -4.411 11.547 1.00 80.44 91 SER A C 1
ATOM 709 O O . SER A 1 91 ? -10.690 -4.174 12.560 1.00 80.44 91 SER A O 1
ATOM 711 N N . GLU A 1 92 ? -10.196 -5.538 10.853 1.00 82.69 92 GLU A N 1
ATOM 712 C CA . GLU A 1 92 ? -11.199 -6.557 11.179 1.00 82.69 92 GLU A CA 1
ATOM 713 C C . GLU A 1 92 ? -10.892 -7.289 12.501 1.00 82.69 92 GLU A C 1
ATOM 715 O O . GLU A 1 92 ? -11.817 -7.576 13.265 1.00 82.69 92 GLU A O 1
ATOM 720 N N . THR A 1 93 ? -9.613 -7.538 12.831 1.00 78.94 93 THR A N 1
ATOM 721 C CA . THR A 1 93 ? -9.223 -8.112 14.139 1.00 78.94 93 THR A CA 1
ATOM 722 C C . THR A 1 93 ? -9.495 -7.158 15.300 1.00 78.94 93 THR A C 1
ATOM 724 O O . THR A 1 93 ? -9.883 -7.608 16.375 1.00 78.94 93 THR A O 1
ATOM 727 N N . VAL A 1 94 ? -9.321 -5.846 15.109 1.00 74.25 94 VAL A N 1
ATOM 728 C CA . VAL A 1 94 ? -9.648 -4.830 16.130 1.00 74.25 94 VAL A CA 1
ATOM 729 C C . VAL A 1 94 ? -11.164 -4.678 16.297 1.00 74.25 94 VAL A C 1
ATOM 731 O O . VAL A 1 94 ? -11.650 -4.363 17.382 1.00 74.25 94 VAL A O 1
ATOM 734 N N . GLN A 1 95 ? -11.926 -4.918 15.233 1.00 71.25 95 GLN A N 1
ATOM 735 C CA . GLN A 1 95 ? -13.386 -4.837 15.236 1.00 71.25 95 GLN A CA 1
ATOM 736 C C . GLN A 1 95 ? -14.076 -6.130 15.700 1.00 71.25 95 GLN A C 1
ATOM 738 O O . GLN A 1 95 ? -15.275 -6.106 15.964 1.00 71.25 95 GLN A O 1
ATOM 743 N N . GLY A 1 96 ? -13.341 -7.239 15.842 1.00 69.31 96 GLY A N 1
ATOM 744 C CA . GLY A 1 96 ? -13.897 -8.526 16.277 1.00 69.31 96 GLY A CA 1
ATOM 745 C C . GLY A 1 96 ? -14.829 -9.166 15.241 1.00 69.31 96 GLY A C 1
ATOM 746 O O . GLY A 1 96 ? -15.795 -9.837 15.599 1.00 69.31 96 GLY A O 1
ATOM 747 N N . SER A 1 97 ? -14.578 -8.924 13.952 1.00 69.62 97 SER A N 1
ATOM 748 C CA . SER A 1 97 ? -15.462 -9.353 12.865 1.00 69.62 97 SER A CA 1
ATOM 749 C C . SER A 1 97 ? -15.474 -10.870 12.644 1.00 69.62 97 SER A C 1
ATOM 751 O O . SER A 1 97 ? -14.465 -11.566 12.786 1.00 69.62 97 SER A O 1
ATOM 753 N N . ARG A 1 98 ? -16.627 -11.389 12.193 1.00 65.62 98 ARG A N 1
ATOM 754 C CA . ARG A 1 98 ? -16.808 -12.806 11.823 1.00 65.62 98 ARG A CA 1
ATOM 755 C C . ARG A 1 98 ? -16.153 -13.187 10.485 1.00 65.62 98 ARG A C 1
ATOM 757 O O . ARG A 1 98 ? -16.233 -14.338 10.047 1.00 65.62 98 ARG A O 1
ATOM 764 N N . LEU A 1 99 ? -15.555 -12.228 9.781 1.00 62.81 99 LEU A N 1
ATOM 765 C CA . LEU A 1 99 ? -14.861 -12.489 8.518 1.00 62.81 99 LEU A CA 1
ATOM 766 C C . LEU A 1 99 ? -13.529 -13.220 8.734 1.00 62.81 99 LEU A C 1
ATOM 768 O O . LEU A 1 99 ? -13.139 -14.022 7.892 1.00 62.81 99 LEU A O 1
ATOM 772 N N . LEU A 1 100 ? -12.890 -13.036 9.892 1.00 66.69 100 LEU A N 1
ATOM 773 C CA . LEU A 1 100 ? -11.610 -13.670 10.226 1.00 66.69 100 LEU A CA 1
ATOM 774 C C . LEU A 1 100 ? -11.741 -14.966 11.041 1.00 66.69 100 LEU A C 1
ATOM 776 O O . LEU A 1 100 ? -10.737 -15.594 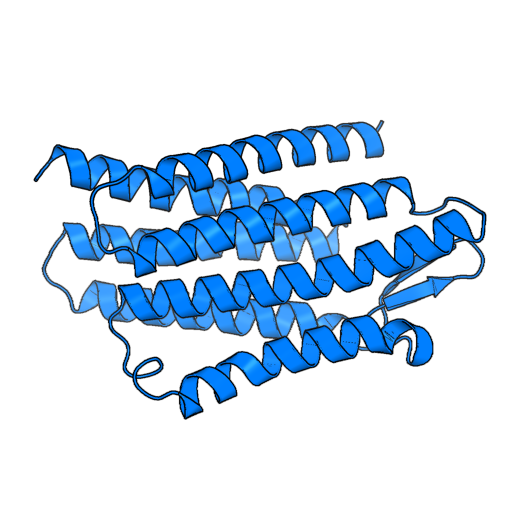11.358 1.00 66.69 100 LEU A O 1
ATOM 780 N N . THR A 1 101 ? -12.960 -15.394 11.384 1.00 68.75 101 THR A N 1
ATOM 781 C CA . THR A 1 101 ? -13.184 -16.609 12.196 1.00 68.75 101 THR A CA 1
ATOM 782 C C . THR A 1 101 ? -13.022 -17.899 11.400 1.00 68.75 101 THR A C 1
ATOM 784 O O . THR A 1 101 ? -12.797 -18.952 11.987 1.00 68.75 101 THR A O 1
ATOM 787 N N . SER A 1 102 ? -13.132 -17.842 10.069 1.00 76.75 102 SER A N 1
ATOM 788 C CA . SER A 1 102 ? -12.986 -19.008 9.196 1.00 76.75 102 SER A CA 1
ATOM 789 C C . SER A 1 102 ? -11.838 -18.820 8.214 1.00 76.75 102 SER A C 1
ATOM 791 O O . SER A 1 102 ? -11.823 -17.862 7.440 1.00 76.75 102 SER A O 1
ATOM 793 N N . ARG A 1 103 ? -10.921 -19.796 8.183 1.00 77.31 103 ARG A N 1
ATOM 794 C CA . ARG A 1 103 ? -9.780 -19.853 7.252 1.00 77.31 103 ARG A CA 1
ATOM 795 C C . ARG A 1 103 ? -10.186 -19.683 5.785 1.00 77.31 103 ARG A C 1
ATOM 797 O O . ARG A 1 103 ? -9.482 -19.029 5.030 1.00 77.31 103 ARG A O 1
ATOM 804 N N . TYR A 1 104 ? -11.353 -20.203 5.400 1.00 79.06 104 TYR A N 1
ATOM 805 C CA . TYR A 1 104 ? -11.869 -20.086 4.034 1.00 79.06 104 TYR A CA 1
ATOM 806 C C . TYR A 1 104 ? -12.180 -18.632 3.651 1.00 79.06 104 TYR A C 1
ATOM 808 O O . TYR A 1 104 ? -11.838 -18.187 2.560 1.00 79.06 104 TYR A O 1
ATOM 816 N N . ARG A 1 105 ? -12.775 -17.862 4.571 1.00 79.94 105 ARG A N 1
ATOM 817 C CA . ARG A 1 105 ? -13.110 -16.450 4.333 1.00 79.94 105 ARG A CA 1
ATOM 818 C C . ARG A 1 105 ? -11.858 -15.584 4.242 1.00 79.94 105 ARG A C 1
ATOM 820 O O . ARG A 1 105 ? -11.809 -14.695 3.404 1.00 79.94 105 ARG A O 1
ATOM 827 N N . VAL A 1 106 ? -10.835 -15.889 5.042 1.00 80.12 106 VAL A N 1
ATOM 828 C CA . VAL A 1 106 ? -9.528 -15.218 4.960 1.00 80.12 106 VAL A CA 1
ATOM 829 C C . VAL A 1 106 ? -8.873 -15.464 3.601 1.00 80.12 106 VAL A C 1
ATOM 831 O O . VAL A 1 106 ? -8.388 -14.519 2.987 1.00 80.12 106 VAL A O 1
ATOM 834 N N . VAL A 1 107 ? -8.909 -16.703 3.098 1.00 84.25 107 VAL A N 1
ATOM 835 C CA . VAL A 1 107 ? -8.394 -17.025 1.757 1.00 84.25 107 VAL A CA 1
ATOM 836 C C . VAL A 1 107 ? -9.175 -16.272 0.683 1.00 84.25 107 VAL A C 1
ATOM 838 O O . VAL A 1 107 ? -8.559 -15.653 -0.177 1.00 84.25 107 VAL A O 1
ATOM 841 N N . LEU A 1 108 ? -10.508 -16.248 0.765 1.00 85.19 108 LEU A N 1
ATOM 842 C CA . LEU A 1 108 ? -11.356 -15.533 -0.194 1.00 85.19 108 LEU A CA 1
ATOM 843 C C . LEU A 1 108 ? -11.054 -14.028 -0.216 1.00 85.19 108 LEU A C 1
ATOM 845 O O . LEU A 1 108 ? -10.954 -13.437 -1.286 1.00 85.19 108 LEU A O 1
ATOM 849 N N . VAL A 1 109 ? -10.831 -13.425 0.953 1.00 85.69 109 VAL A N 1
ATOM 850 C CA . VAL A 1 109 ? -10.403 -12.024 1.085 1.00 85.69 109 VAL A CA 1
ATOM 851 C C . VAL A 1 109 ? -8.977 -11.811 0.573 1.00 85.69 109 VAL A C 1
ATOM 853 O O . VAL A 1 109 ? -8.673 -10.721 0.123 1.00 85.69 109 VAL A O 1
ATOM 856 N N . ALA A 1 110 ? -8.093 -12.807 0.598 1.00 87.62 110 ALA A N 1
ATOM 857 C CA . ALA A 1 110 ? -6.741 -12.675 0.053 1.00 87.62 110 ALA A CA 1
ATOM 858 C C . ALA A 1 110 ? -6.680 -12.841 -1.480 1.00 87.62 110 ALA A C 1
ATOM 860 O O . ALA A 1 110 ? -5.700 -12.409 -2.091 1.00 87.62 110 ALA A O 1
ATOM 861 N N . LEU A 1 111 ? -7.707 -13.427 -2.115 1.00 88.69 111 LEU A N 1
ATOM 862 C CA . LEU A 1 111 ? -7.730 -13.688 -3.562 1.00 88.69 111 LEU A CA 1
ATOM 863 C C . LEU A 1 111 ? -7.512 -12.435 -4.428 1.00 88.69 111 LEU A C 1
ATOM 865 O O . LEU A 1 111 ? -6.680 -12.509 -5.332 1.00 88.69 111 LEU A O 1
ATOM 869 N N . PRO A 1 112 ? -8.167 -11.280 -4.184 1.00 89.56 112 PRO A N 1
ATOM 870 C CA . PRO A 1 112 ? -7.932 -10.084 -4.995 1.00 89.56 112 PRO A CA 1
ATOM 871 C C . PRO A 1 112 ? -6.489 -9.579 -4.882 1.00 89.56 112 PRO A C 1
ATOM 873 O O . PRO A 1 112 ? -5.917 -9.095 -5.854 1.00 89.56 112 PRO A O 1
ATOM 876 N N . THR A 1 113 ? -5.870 -9.735 -3.710 1.00 88.69 113 THR A N 1
ATOM 877 C CA . THR A 1 113 ? -4.462 -9.380 -3.501 1.00 88.69 113 THR A CA 1
ATOM 878 C C . THR A 1 113 ? -3.541 -10.346 -4.239 1.00 88.69 113 THR A C 1
ATOM 880 O O . THR A 1 113 ? -2.616 -9.905 -4.915 1.00 88.69 113 THR A O 1
ATOM 883 N N . ALA A 1 114 ? -3.818 -11.652 -4.174 1.00 89.94 114 ALA A N 1
ATOM 884 C CA . ALA A 1 114 ? -3.074 -12.658 -4.927 1.00 89.94 114 ALA A CA 1
ATOM 885 C C . ALA A 1 114 ? -3.170 -12.415 -6.441 1.00 89.94 114 ALA A C 1
ATOM 887 O O . ALA A 1 114 ? -2.160 -12.495 -7.135 1.00 89.94 114 ALA A O 1
ATOM 888 N N . LEU A 1 115 ? -4.350 -12.034 -6.939 1.00 90.31 115 LEU A N 1
ATOM 889 C CA . LEU A 1 115 ? -4.550 -11.657 -8.336 1.00 90.31 115 LEU A CA 1
ATOM 890 C C . LEU A 1 115 ? -3.662 -10.472 -8.730 1.00 90.31 115 LEU A C 1
ATOM 892 O O . LEU A 1 115 ? -2.973 -10.552 -9.740 1.00 90.31 115 LEU A O 1
ATOM 896 N N . VAL A 1 116 ? -3.629 -9.398 -7.933 1.00 89.06 116 VAL A N 1
ATOM 897 C CA . VAL A 1 116 ? -2.759 -8.238 -8.204 1.00 89.06 116 VAL A CA 1
ATOM 898 C C . VAL A 1 116 ? -1.284 -8.637 -8.229 1.00 89.06 116 VAL A C 1
ATOM 900 O O . VAL A 1 116 ? -0.562 -8.200 -9.119 1.00 89.06 116 VAL A O 1
ATOM 903 N N . VAL A 1 117 ? -0.839 -9.483 -7.297 1.00 90.12 117 VAL A N 1
ATOM 904 C CA . VAL A 1 117 ? 0.548 -9.973 -7.257 1.00 90.12 117 VAL A CA 1
ATOM 905 C C . VAL A 1 117 ? 0.874 -10.767 -8.523 1.00 90.12 117 VAL A C 1
ATOM 907 O O . VAL A 1 117 ? 1.864 -10.482 -9.192 1.00 90.12 117 VAL A O 1
ATOM 910 N N . VAL A 1 118 ? 0.018 -11.716 -8.911 1.00 90.12 118 VAL A N 1
ATOM 911 C CA . VAL A 1 118 ? 0.210 -12.500 -10.142 1.00 90.12 118 VAL A CA 1
ATOM 912 C C . VAL A 1 118 ? 0.225 -11.588 -11.367 1.00 90.12 118 VAL A C 1
ATOM 914 O O . VAL A 1 118 ? 1.098 -11.729 -12.222 1.00 90.12 118 VAL A O 1
ATOM 917 N N . LEU A 1 119 ? -0.682 -10.612 -11.442 1.00 86.94 119 LEU A N 1
ATOM 918 C CA . LEU A 1 119 ? -0.722 -9.636 -12.530 1.00 86.94 119 LEU A CA 1
ATOM 919 C C . LEU A 1 119 ? 0.534 -8.756 -12.568 1.00 86.94 119 LEU A C 1
ATOM 921 O O . LEU A 1 119 ? 1.017 -8.458 -13.654 1.00 86.94 119 LEU A O 1
ATOM 925 N N . ALA A 1 120 ? 1.106 -8.389 -11.419 1.00 87.12 120 ALA A N 1
ATOM 926 C CA . ALA A 1 120 ? 2.326 -7.585 -11.344 1.00 87.12 120 ALA A CA 1
ATOM 927 C C . ALA A 1 120 ? 3.544 -8.324 -11.908 1.00 87.12 120 ALA A C 1
ATOM 929 O O . ALA A 1 120 ? 4.289 -7.752 -12.702 1.00 87.12 120 ALA A O 1
ATOM 930 N N . PHE A 1 121 ? 3.714 -9.605 -11.572 1.00 87.06 121 PHE A N 1
ATOM 931 C CA . PHE A 1 121 ? 4.819 -10.414 -12.098 1.00 87.06 121 PHE A CA 1
ATOM 932 C C . PHE A 1 121 ? 4.593 -10.865 -13.547 1.00 87.06 121 PHE A C 1
ATOM 934 O O . PHE A 1 121 ? 5.531 -10.886 -14.342 1.00 87.06 121 PHE A O 1
ATOM 941 N N . THR A 1 122 ? 3.353 -11.176 -13.934 1.00 86.44 122 THR A N 1
ATOM 942 C CA . THR A 1 122 ? 3.031 -11.530 -15.331 1.00 86.44 122 THR A CA 1
ATOM 943 C C . THR A 1 122 ? 3.031 -10.318 -16.265 1.00 86.44 122 THR A C 1
ATOM 945 O O . THR A 1 122 ? 3.119 -10.498 -17.481 1.00 86.44 122 THR A O 1
ATOM 948 N N . SER A 1 123 ? 3.030 -9.091 -15.723 1.00 84.81 123 SER A N 1
ATOM 949 C CA . SER A 1 123 ? 3.076 -7.841 -16.492 1.00 84.81 123 SER A CA 1
ATOM 950 C C . SER A 1 123 ? 4.316 -7.701 -17.377 1.00 84.81 123 SER A C 1
ATOM 952 O O . SER A 1 123 ? 4.263 -6.950 -18.344 1.00 84.81 123 SER A O 1
ATOM 954 N N . TYR A 1 124 ? 5.404 -8.434 -17.097 1.00 78.44 124 TYR A N 1
ATOM 955 C CA . TYR A 1 124 ? 6.569 -8.494 -17.993 1.00 78.44 124 TYR A CA 1
ATOM 956 C C . TYR A 1 124 ? 6.201 -8.969 -19.404 1.00 78.44 124 TYR A C 1
ATOM 958 O O . TYR A 1 124 ? 6.748 -8.488 -20.386 1.00 78.44 124 TYR A O 1
ATOM 966 N N . TRP A 1 125 ? 5.263 -9.912 -19.493 1.00 77.81 125 TRP A N 1
ATOM 967 C CA . TRP A 1 125 ? 4.863 -10.554 -20.743 1.00 77.81 125 TRP A CA 1
ATOM 968 C C . TRP A 1 125 ? 3.576 -9.947 -21.291 1.00 77.81 125 TRP A C 1
ATOM 970 O O . TRP A 1 125 ? 3.430 -9.731 -22.490 1.00 77.81 125 TRP A O 1
ATOM 980 N N . THR A 1 126 ? 2.616 -9.698 -20.399 1.00 80.19 126 THR A N 1
ATOM 981 C CA . THR A 1 126 ? 1.260 -9.283 -20.772 1.00 80.19 126 THR A CA 1
ATOM 982 C C . THR A 1 126 ? 1.120 -7.777 -20.922 1.00 80.19 126 THR A C 1
ATOM 984 O O . THR A 1 126 ? 0.133 -7.326 -21.498 1.00 80.19 126 THR A O 1
ATOM 987 N N . HIS A 1 127 ? 2.061 -6.997 -20.378 1.00 84.44 127 HIS A N 1
ATOM 988 C CA . HIS A 1 127 ? 1.975 -5.537 -20.298 1.00 84.44 127 HIS A CA 1
ATOM 989 C C . HIS A 1 127 ? 0.677 -5.048 -19.621 1.00 84.44 127 HIS A C 1
ATOM 991 O O . HIS A 1 127 ? 0.202 -3.937 -19.870 1.00 84.44 127 HIS A O 1
ATOM 997 N N . ALA A 1 128 ? 0.079 -5.891 -18.767 1.00 79.75 128 ALA A N 1
ATOM 998 C CA . ALA A 1 128 ? -1.250 -5.670 -18.216 1.00 79.75 128 ALA A CA 1
ATOM 999 C C . ALA A 1 128 ? -1.277 -4.511 -17.212 1.00 79.75 128 ALA A C 1
ATOM 1001 O O . ALA A 1 128 ? -2.012 -3.549 -17.423 1.00 79.75 128 ALA A O 1
ATOM 1002 N N . LEU A 1 129 ? -0.495 -4.572 -16.129 1.00 79.19 129 LEU A N 1
ATOM 1003 C CA . LEU A 1 129 ? -0.476 -3.509 -15.112 1.00 79.19 129 LEU A CA 1
ATOM 1004 C C . LEU A 1 129 ? 0.449 -2.361 -15.511 1.00 79.19 129 LEU A C 1
ATOM 1006 O O . LEU A 1 129 ? 0.098 -1.189 -15.373 1.00 79.19 129 LEU A O 1
ATOM 1010 N N . PHE A 1 130 ? 1.626 -2.704 -16.014 1.00 83.94 130 PHE A N 1
ATOM 1011 C CA . PHE A 1 130 ? 2.647 -1.765 -16.447 1.00 83.94 130 PHE A CA 1
ATOM 1012 C C . PHE A 1 130 ? 3.554 -2.390 -17.503 1.00 83.94 130 PHE A C 1
ATOM 1014 O O . PHE A 1 130 ? 3.683 -3.613 -17.598 1.00 83.94 130 PHE A O 1
ATOM 1021 N N . TYR A 1 131 ? 4.200 -1.537 -18.282 1.00 83.25 131 TYR A N 1
ATOM 1022 C CA . TYR A 1 131 ? 5.244 -1.934 -19.211 1.00 83.25 131 TYR A CA 1
ATOM 1023 C C . TYR A 1 131 ? 6.338 -0.877 -19.256 1.00 83.25 131 TYR A C 1
ATOM 1025 O O . TYR A 1 131 ? 6.113 0.280 -18.904 1.00 83.25 131 TYR A O 1
ATOM 1033 N N . ILE A 1 132 ? 7.532 -1.290 -19.660 1.00 82.19 132 ILE A N 1
ATOM 1034 C CA . ILE A 1 132 ? 8.684 -0.403 -19.803 1.00 82.19 132 ILE A CA 1
ATOM 1035 C C . ILE A 1 132 ? 8.977 -0.310 -21.290 1.00 82.19 132 ILE A C 1
ATOM 1037 O O . ILE A 1 132 ? 9.041 -1.336 -21.968 1.00 82.19 132 ILE A O 1
ATOM 1041 N N . ASP A 1 133 ? 9.074 0.912 -21.806 1.00 79.38 133 ASP A N 1
ATOM 1042 C CA . ASP A 1 133 ? 9.394 1.117 -23.213 1.00 79.38 133 ASP A CA 1
ATOM 1043 C C . ASP A 1 133 ? 10.882 0.855 -23.510 1.00 79.38 133 ASP A C 1
ATOM 1045 O O . ASP A 1 133 ? 11.708 0.651 -22.619 1.00 79.38 133 ASP A O 1
ATOM 1049 N N . SER A 1 134 ? 11.241 0.861 -24.793 1.00 71.94 134 SER A N 1
ATOM 1050 C CA . SER A 1 134 ? 12.623 0.672 -25.249 1.00 71.94 134 SER A CA 1
ATOM 1051 C C . SER A 1 134 ? 13.582 1.800 -24.840 1.00 71.94 134 SER A C 1
ATOM 1053 O O . SER A 1 134 ? 14.772 1.702 -25.121 1.00 71.94 134 SER A O 1
ATOM 1055 N N . GLN A 1 135 ? 13.085 2.865 -24.210 1.00 70.44 135 GLN A N 1
ATOM 1056 C CA . GLN A 1 135 ? 13.854 3.978 -23.645 1.00 70.44 135 GLN A CA 1
ATOM 1057 C C . GLN A 1 135 ? 13.942 3.877 -22.109 1.00 70.44 135 GLN A C 1
ATOM 1059 O O . GLN A 1 135 ? 14.325 4.830 -21.436 1.00 70.44 135 GLN A O 1
ATOM 1064 N N . GLY A 1 136 ? 13.538 2.742 -21.522 1.00 70.69 136 GLY A N 1
ATOM 1065 C CA . GLY A 1 136 ? 13.590 2.528 -20.075 1.00 70.69 136 GLY A CA 1
ATOM 1066 C C . GLY A 1 136 ? 12.582 3.362 -19.280 1.00 70.69 136 GLY A C 1
ATOM 1067 O O . GLY A 1 136 ? 12.723 3.484 -18.059 1.00 70.69 136 GLY A O 1
ATOM 1068 N N . VAL A 1 137 ? 11.568 3.928 -19.945 1.00 79.06 137 VAL A N 1
ATOM 1069 C CA . VAL A 1 137 ? 10.537 4.758 -19.315 1.00 79.06 137 VAL A CA 1
ATOM 1070 C C . VAL A 1 137 ? 9.342 3.900 -18.923 1.00 79.06 137 VAL A C 1
ATOM 1072 O O . VAL A 1 137 ? 8.810 3.112 -19.713 1.00 79.06 137 VAL A O 1
ATOM 1075 N N . TYR A 1 138 ? 8.889 4.080 -17.685 1.00 80.56 138 TYR A N 1
ATOM 1076 C CA . TYR A 1 138 ? 7.690 3.427 -17.176 1.00 80.56 138 TYR A CA 1
ATOM 1077 C C . TYR A 1 138 ? 6.419 3.933 -17.877 1.00 80.56 138 TYR A C 1
ATOM 1079 O O . TYR A 1 138 ? 6.133 5.134 -17.910 1.00 80.56 138 TYR A O 1
ATOM 1087 N N . ARG A 1 139 ? 5.589 3.006 -18.366 1.00 80.75 139 ARG A N 1
ATOM 1088 C CA . ARG A 1 139 ? 4.250 3.288 -18.895 1.00 80.75 139 ARG A CA 1
ATOM 1089 C C . ARG A 1 139 ? 3.191 2.435 -18.211 1.00 80.75 139 ARG A C 1
ATOM 1091 O O . ARG A 1 139 ? 3.389 1.268 -17.871 1.00 80.75 139 ARG A O 1
ATOM 1098 N N . ARG A 1 140 ? 2.022 3.043 -18.012 1.00 82.50 140 ARG A N 1
ATOM 1099 C CA . ARG A 1 140 ? 0.868 2.384 -17.390 1.00 82.50 140 ARG A CA 1
ATOM 1100 C C . ARG A 1 140 ? 0.239 1.417 -18.391 1.00 82.50 140 ARG A C 1
ATOM 1102 O O . ARG A 1 140 ? -0.023 1.799 -19.530 1.00 82.50 140 ARG A O 1
ATOM 1109 N N . GLY A 1 141 ? 0.007 0.182 -17.959 1.00 81.75 141 GLY A N 1
ATOM 1110 C CA . GLY A 1 141 ? -0.693 -0.826 -18.748 1.00 81.75 141 GLY A CA 1
ATOM 1111 C C . GLY A 1 141 ? -2.209 -0.625 -18.711 1.00 81.75 141 GLY A C 1
ATOM 1112 O O . GLY A 1 141 ? -2.736 0.150 -17.909 1.00 81.75 141 GLY A O 1
ATOM 1113 N N . PHE A 1 142 ? -2.928 -1.345 -19.572 1.00 80.75 142 PHE A N 1
ATOM 1114 C CA . PHE A 1 142 ? -4.390 -1.250 -19.680 1.00 80.75 142 PHE A CA 1
ATOM 1115 C C . PHE A 1 142 ? -5.117 -1.607 -18.369 1.00 80.75 142 PHE A C 1
ATOM 1117 O O . PHE A 1 142 ? -6.120 -0.994 -18.011 1.00 80.75 142 PHE A O 1
ATOM 1124 N N . ALA A 1 143 ? -4.586 -2.570 -17.618 1.00 83.12 143 ALA A N 1
ATOM 1125 C CA . ALA A 1 143 ? -5.157 -3.077 -16.376 1.00 83.12 143 ALA A CA 1
ATOM 1126 C C . ALA A 1 143 ? -4.615 -2.377 -15.115 1.00 83.12 143 ALA A C 1
ATOM 1128 O O . ALA A 1 143 ? -4.911 -2.818 -14.005 1.00 83.12 143 ALA A O 1
ATOM 1129 N N . TYR A 1 144 ? -3.865 -1.274 -15.251 1.00 80.38 144 TYR A N 1
ATOM 1130 C CA . TYR A 1 144 ? -3.297 -0.519 -14.123 1.00 80.38 144 TYR A CA 1
ATOM 1131 C C . TYR A 1 144 ? -4.332 -0.204 -13.028 1.00 80.38 144 TYR A C 1
ATOM 1133 O O . TYR A 1 144 ? -4.016 -0.273 -11.844 1.00 80.38 144 TYR A O 1
ATOM 1141 N N . MET A 1 145 ? -5.585 0.085 -13.407 1.00 81.75 145 MET A N 1
ATOM 1142 C CA . MET A 1 145 ? -6.654 0.466 -12.472 1.00 81.75 145 MET A CA 1
ATOM 1143 C C . MET A 1 145 ? -7.124 -0.663 -11.548 1.00 81.75 145 MET A C 1
ATOM 1145 O O . MET A 1 145 ? -7.713 -0.375 -10.507 1.00 81.75 145 MET A O 1
ATOM 1149 N N . ILE A 1 146 ? -6.835 -1.932 -11.860 1.00 83.38 146 ILE A N 1
ATOM 1150 C CA . ILE A 1 146 ? -7.228 -3.067 -11.006 1.00 83.38 146 ILE A CA 1
ATOM 1151 C C . ILE A 1 146 ? -6.617 -2.922 -9.611 1.00 83.38 146 ILE A C 1
ATOM 1153 O O . ILE A 1 146 ? -7.301 -3.107 -8.606 1.00 83.38 146 ILE A O 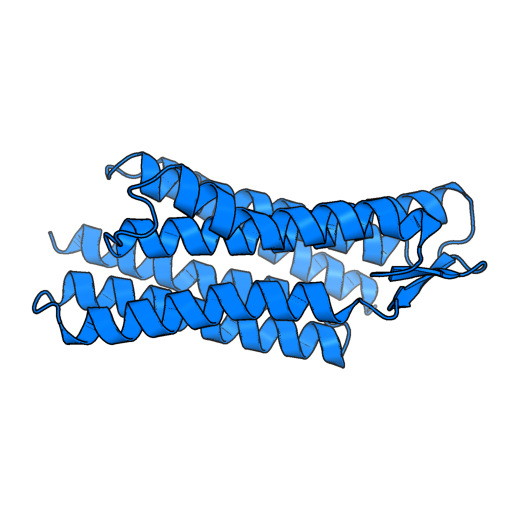1
ATOM 1157 N N . GLN A 1 147 ? -5.341 -2.546 -9.539 1.00 82.75 147 GLN A N 1
ATOM 1158 C CA . GLN A 1 147 ? -4.625 -2.440 -8.277 1.00 82.75 147 GLN A CA 1
ATOM 1159 C C . GLN A 1 147 ? -5.215 -1.370 -7.328 1.00 82.75 147 GLN A C 1
ATOM 1161 O O . GLN A 1 147 ? -5.582 -1.734 -6.205 1.00 82.75 147 GLN A O 1
ATOM 1166 N N . PRO A 1 148 ? -5.364 -0.088 -7.723 1.00 81.19 148 PRO A N 1
ATOM 1167 C CA . PRO A 1 148 ? -5.939 0.929 -6.849 1.00 81.19 148 PRO A CA 1
ATOM 1168 C C . PRO A 1 148 ? -7.405 0.645 -6.509 1.00 81.19 148 PRO A C 1
ATOM 1170 O O . PRO A 1 148 ? -7.799 0.897 -5.373 1.00 81.19 148 PRO A O 1
ATOM 1173 N N . ILE A 1 149 ? -8.196 0.062 -7.423 1.00 85.12 149 ILE A N 1
ATOM 1174 C CA . ILE A 1 149 ? -9.581 -0.348 -7.132 1.00 85.12 149 ILE A CA 1
ATOM 1175 C C . ILE A 1 149 ? -9.604 -1.373 -5.994 1.00 85.12 149 ILE A C 1
ATOM 1177 O O . ILE A 1 149 ? -10.294 -1.160 -4.998 1.00 85.12 149 ILE A O 1
ATOM 1181 N N . VAL A 1 150 ? -8.808 -2.443 -6.092 1.00 86.69 150 VAL A N 1
ATOM 1182 C CA . VAL A 1 150 ? -8.725 -3.483 -5.051 1.00 86.69 150 VAL A CA 1
ATOM 1183 C C . VAL A 1 150 ? -8.292 -2.883 -3.709 1.00 86.69 150 VAL A C 1
ATOM 1185 O O . VAL A 1 150 ? -8.935 -3.121 -2.683 1.00 86.69 150 VAL A O 1
ATOM 1188 N N . SER A 1 151 ? -7.251 -2.047 -3.707 1.00 84.81 151 SER A N 1
ATOM 1189 C CA . SER A 1 151 ? -6.775 -1.367 -2.497 1.00 84.81 151 SER A CA 1
ATOM 1190 C C . SER A 1 151 ? -7.834 -0.450 -1.879 1.00 84.81 151 SER A C 1
ATOM 1192 O O . SER A 1 151 ? -8.020 -0.456 -0.659 1.00 84.81 151 SER A O 1
ATOM 1194 N N . TYR A 1 152 ? -8.562 0.315 -2.694 1.00 83.31 152 TYR A N 1
ATOM 1195 C CA . TYR A 1 152 ? -9.602 1.224 -2.212 1.00 83.31 152 TYR A CA 1
ATOM 1196 C C . TYR A 1 152 ? -10.803 0.464 -1.664 1.00 83.31 152 TYR A C 1
ATOM 1198 O O . TYR A 1 152 ? -11.318 0.849 -0.618 1.00 83.31 152 TYR A O 1
ATOM 1206 N N . CYS A 1 153 ? -11.199 -0.651 -2.281 1.00 87.25 153 CYS A N 1
ATOM 1207 C CA . CYS A 1 153 ? -12.265 -1.504 -1.761 1.00 87.25 153 CYS A CA 1
ATOM 1208 C C . CYS A 1 153 ? -11.971 -1.979 -0.328 1.00 87.25 153 CYS A C 1
ATOM 1210 O O . CYS A 1 153 ? -12.837 -1.852 0.539 1.00 87.25 153 CYS A O 1
ATOM 1212 N N . TYR A 1 154 ? -10.748 -2.444 -0.036 1.00 84.56 154 TYR A N 1
ATOM 1213 C CA . TYR A 1 154 ? -10.372 -2.852 1.327 1.00 84.56 154 TYR A CA 1
ATOM 1214 C C . TYR A 1 154 ? -10.424 -1.695 2.329 1.00 84.56 154 TYR A C 1
ATOM 1216 O O . TYR A 1 154 ? -10.938 -1.838 3.445 1.00 84.56 154 TYR A O 1
ATOM 1224 N N . VAL A 1 155 ? -9.890 -0.535 1.946 1.00 82.38 155 VAL A N 1
ATOM 1225 C CA . VAL A 1 155 ? -9.818 0.638 2.826 1.00 82.38 155 VAL A CA 1
ATOM 1226 C C . VAL A 1 155 ? -11.212 1.221 3.085 1.00 82.38 155 VAL A C 1
ATOM 1228 O O . VAL A 1 155 ? -11.546 1.534 4.229 1.00 82.38 155 VAL A O 1
ATOM 1231 N N . ILE A 1 156 ? -12.060 1.310 2.059 1.00 84.06 156 ILE A N 1
ATOM 1232 C CA . ILE A 1 156 ? -13.438 1.807 2.169 1.00 84.06 156 ILE A CA 1
ATOM 1233 C C . ILE A 1 156 ? -14.284 0.851 3.013 1.00 84.06 156 ILE A C 1
ATOM 1235 O O . ILE A 1 156 ? -14.959 1.305 3.938 1.00 84.06 156 ILE A O 1
ATOM 1239 N N . HIS A 1 157 ? -14.201 -0.462 2.766 1.00 85.94 157 HIS A N 1
ATOM 1240 C CA . HIS A 1 157 ? -14.921 -1.466 3.553 1.00 85.94 157 HIS A CA 1
ATOM 1241 C C . HIS A 1 157 ? -14.577 -1.359 5.041 1.00 85.94 157 HIS A C 1
ATOM 1243 O O . HIS A 1 157 ? -15.461 -1.227 5.886 1.00 85.94 157 HIS A O 1
ATOM 1249 N N . THR A 1 158 ? -13.283 -1.366 5.368 1.00 82.62 158 THR A N 1
ATOM 1250 C CA . THR A 1 158 ? -12.822 -1.315 6.765 1.00 82.62 158 THR A CA 1
ATOM 1251 C C . THR A 1 158 ? -13.184 -0.003 7.454 1.00 82.62 158 THR A C 1
ATOM 1253 O O . THR A 1 158 ? -13.460 -0.009 8.653 1.00 82.62 158 THR A O 1
ATOM 1256 N N . SER A 1 159 ? -13.246 1.103 6.708 1.00 81.44 159 SER A N 1
ATOM 1257 C CA . SER A 1 159 ? -13.681 2.410 7.215 1.00 81.44 159 SER A CA 1
ATOM 1258 C C . SER A 1 159 ? -15.182 2.462 7.492 1.00 81.44 159 SER A C 1
ATOM 1260 O O . SER A 1 159 ? -15.587 2.935 8.553 1.00 81.44 159 SER A O 1
ATOM 1262 N N . LEU A 1 160 ? -16.009 1.949 6.574 1.00 81.25 160 LEU A N 1
ATOM 1263 C CA . LEU A 1 160 ? -17.461 1.837 6.755 1.00 81.25 160 LEU A CA 1
ATOM 1264 C C . LEU A 1 160 ? -17.793 0.944 7.950 1.00 81.25 160 LEU A C 1
ATOM 1266 O O . LEU A 1 160 ? -18.587 1.331 8.808 1.00 81.25 160 LEU A O 1
ATOM 1270 N N . HIS A 1 161 ? -17.142 -0.215 8.040 1.00 80.69 161 HIS A N 1
ATOM 1271 C CA . HIS A 1 161 ? -17.340 -1.149 9.143 1.00 80.69 161 HIS A CA 1
ATOM 1272 C C . HIS A 1 161 ? -16.918 -0.516 10.484 1.00 80.69 161 HIS A C 1
ATOM 1274 O O . HIS A 1 161 ? -17.703 -0.519 11.438 1.00 80.69 161 HIS A O 1
ATOM 1280 N N . ALA A 1 162 ? -15.767 0.174 10.527 1.00 77.75 162 ALA A N 1
ATOM 1281 C CA . ALA A 1 162 ? -15.313 0.899 11.719 1.00 77.75 162 ALA A CA 1
ATOM 1282 C C . ALA A 1 162 ? -16.285 2.020 12.121 1.00 77.75 162 ALA A C 1
ATOM 1284 O O . ALA A 1 162 ? -16.542 2.229 13.309 1.00 77.75 162 ALA A O 1
ATOM 1285 N N . PHE A 1 163 ? -16.861 2.729 11.147 1.00 77.50 163 PHE A N 1
ATOM 1286 C CA . PHE A 1 163 ? -17.831 3.791 11.397 1.00 77.50 163 PHE A CA 1
ATOM 1287 C C . PHE A 1 163 ? -19.134 3.248 11.996 1.00 77.50 163 PHE A C 1
ATOM 1289 O O . PHE A 1 163 ? -19.597 3.763 13.016 1.00 77.50 163 PHE A O 1
ATOM 1296 N N . VAL A 1 164 ? -19.696 2.177 11.428 1.00 80.25 164 VAL A N 1
ATOM 1297 C CA . VAL A 1 164 ? -20.903 1.522 11.963 1.00 80.25 164 VAL A CA 1
ATOM 1298 C C . VAL A 1 164 ? -20.653 1.005 13.379 1.00 80.25 164 VAL A C 1
ATOM 1300 O O . VAL A 1 164 ? -21.459 1.255 14.278 1.00 80.25 164 VAL A O 1
ATOM 1303 N N . GLN A 1 165 ? -19.510 0.357 13.612 1.00 74.06 165 GLN A N 1
ATOM 1304 C CA . GLN A 1 165 ? -19.163 -0.183 14.925 1.00 74.06 165 GLN A CA 1
ATOM 1305 C C . GLN A 1 165 ? -18.939 0.923 15.967 1.00 74.06 165 GLN A C 1
ATOM 1307 O O . GLN A 1 165 ? -19.348 0.781 17.119 1.00 74.06 165 GLN A O 1
ATOM 1312 N N . SER A 1 166 ? -18.388 2.075 15.567 1.00 71.50 166 SER A N 1
ATOM 1313 C CA . SER A 1 166 ? -18.209 3.231 16.458 1.00 71.50 166 SER A CA 1
ATOM 1314 C C . SER A 1 166 ? -19.524 3.802 17.002 1.00 71.50 166 SER A C 1
ATOM 1316 O O . SER A 1 166 ? -19.538 4.386 18.085 1.00 71.50 166 SER A O 1
ATOM 1318 N N . ARG A 1 167 ? -20.642 3.615 16.288 1.00 72.62 167 ARG A N 1
ATOM 1319 C CA . ARG A 1 167 ? -21.972 4.024 16.765 1.00 72.62 167 ARG A CA 1
ATOM 1320 C C . ARG A 1 167 ? -22.570 3.041 17.769 1.00 72.62 167 ARG A C 1
ATOM 1322 O O . ARG A 1 167 ? -23.387 3.457 18.579 1.00 72.62 167 ARG A O 1
ATOM 1329 N N . ARG A 1 168 ? -22.170 1.767 17.715 1.00 70.56 168 ARG A N 1
ATOM 1330 C CA . ARG A 1 168 ? -22.739 0.687 18.538 1.00 70.56 168 ARG A CA 1
ATOM 1331 C C . ARG A 1 168 ? -22.054 0.508 19.888 1.00 70.56 168 ARG A C 1
ATOM 1333 O O . ARG A 1 168 ? -22.671 -0.003 20.809 1.00 70.56 168 ARG A O 1
ATOM 1340 N N . VAL A 1 169 ? -20.783 0.885 20.003 1.00 69.31 169 VAL A N 1
ATOM 1341 C CA . VAL A 1 169 ? -20.021 0.703 21.246 1.00 69.31 169 VAL A CA 1
ATOM 1342 C C . VAL A 1 169 ? -20.211 1.904 22.162 1.00 69.31 169 VAL A C 1
ATOM 1344 O O . VAL A 1 169 ? -20.043 3.023 21.705 1.00 69.31 169 VAL A O 1
ATOM 1347 N N . GLU A 1 170 ? -20.509 1.704 23.446 1.00 62.81 170 GLU A N 1
ATOM 1348 C CA . GLU A 1 170 ? -20.680 2.812 24.406 1.00 62.81 170 GLU A CA 1
ATOM 1349 C C . GLU A 1 170 ? -19.348 3.358 24.949 1.00 62.81 170 GLU A C 1
ATOM 1351 O O . GLU A 1 170 ? -19.216 4.556 25.196 1.00 62.81 170 GLU A O 1
ATOM 1356 N N . SER A 1 171 ? -18.325 2.502 25.039 1.00 69.69 171 SER A N 1
ATOM 1357 C CA . SER A 1 171 ? -16.970 2.853 25.485 1.00 69.69 171 SER A CA 1
ATOM 1358 C C . SER A 1 171 ? -16.338 3.968 24.634 1.00 69.69 171 SER A C 1
ATOM 1360 O O . SER A 1 171 ? -16.079 3.806 23.435 1.00 69.69 171 SER A O 1
ATOM 1362 N N . LEU A 1 172 ? -16.012 5.095 25.279 1.00 63.84 172 LEU A N 1
ATOM 1363 C CA . LEU A 1 172 ? -15.327 6.233 24.654 1.00 63.84 172 LEU A CA 1
ATOM 1364 C C . LEU A 1 172 ? -13.925 5.865 24.139 1.00 63.84 172 LEU A C 1
ATOM 1366 O O . LEU A 1 172 ? -13.513 6.344 23.081 1.00 63.84 172 LEU A O 1
ATOM 1370 N N . GLN A 1 173 ? -13.209 4.979 24.840 1.00 59.31 173 GLN A N 1
ATOM 1371 C CA . GLN A 1 173 ? -11.872 4.527 24.439 1.00 59.31 173 GLN A CA 1
ATOM 1372 C C . GLN A 1 173 ? -11.921 3.685 23.156 1.00 59.31 173 GLN A C 1
ATOM 1374 O O . GLN A 1 173 ? -11.122 3.886 22.239 1.00 59.31 173 GLN A O 1
ATOM 1379 N N . THR A 1 174 ? -12.905 2.795 23.036 1.00 64.19 174 THR A N 1
ATOM 1380 C CA . THR A 1 174 ? -13.080 1.953 21.846 1.00 64.19 174 THR A CA 1
ATOM 1381 C C . THR A 1 174 ? -13.598 2.774 20.661 1.00 64.19 174 THR A C 1
ATOM 1383 O O . THR A 1 174 ? -13.112 2.606 19.539 1.00 64.19 174 THR A O 1
ATOM 1386 N N . LYS A 1 175 ? -14.492 3.748 20.900 1.00 69.31 175 LYS A N 1
ATOM 1387 C CA . LYS A 1 175 ? -14.888 4.738 19.880 1.00 69.31 175 LYS A CA 1
ATOM 1388 C C . LYS A 1 175 ? -13.691 5.513 19.337 1.00 69.31 175 LYS A C 1
ATOM 1390 O O . LYS A 1 175 ? -13.604 5.714 18.126 1.00 69.31 175 LYS A O 1
ATOM 1395 N N . ALA A 1 176 ? -12.764 5.932 20.201 1.00 64.06 176 ALA A N 1
ATOM 1396 C CA . ALA A 1 176 ? -11.562 6.647 19.779 1.00 64.06 176 ALA A CA 1
ATOM 1397 C C . ALA A 1 176 ? -10.680 5.784 18.861 1.00 64.06 176 ALA A C 1
ATOM 1399 O O . ALA A 1 176 ? -10.206 6.275 17.839 1.00 64.06 176 ALA A O 1
ATOM 1400 N N . ILE A 1 177 ? -10.521 4.490 19.160 1.00 69.62 177 ILE A N 1
ATOM 1401 C CA . ILE A 1 177 ? -9.761 3.557 18.313 1.00 69.62 177 ILE A CA 1
ATOM 1402 C C . ILE A 1 177 ? -10.422 3.390 16.936 1.00 69.62 177 ILE A C 1
ATOM 1404 O O . ILE A 1 177 ? -9.739 3.532 15.921 1.00 69.62 177 ILE A O 1
ATOM 1408 N N . TYR A 1 178 ? -11.738 3.156 16.871 1.00 68.50 178 TYR A N 1
ATOM 1409 C CA . TYR A 1 178 ? -12.449 3.009 15.590 1.00 68.50 178 TYR A CA 1
ATOM 1410 C C . TYR A 1 178 ? -12.451 4.290 14.760 1.00 68.50 178 TYR A C 1
ATOM 1412 O O . TYR A 1 178 ? -12.227 4.247 13.551 1.00 68.50 178 TYR A O 1
ATOM 1420 N N . ARG A 1 179 ? -12.627 5.448 15.404 1.00 67.50 179 ARG A N 1
ATOM 1421 C CA . ARG A 1 179 ? -12.547 6.748 14.730 1.00 67.50 179 ARG A CA 1
ATOM 1422 C C . ARG A 1 179 ? -11.157 6.991 14.150 1.00 67.50 179 ARG A C 1
ATOM 1424 O O . ARG A 1 179 ? -11.037 7.562 13.071 1.00 67.50 179 ARG A O 1
ATOM 1431 N N . THR A 1 180 ? -10.114 6.527 14.828 1.00 69.31 180 THR A N 1
ATOM 1432 C CA . THR A 1 180 ? -8.746 6.640 14.331 1.00 69.31 180 THR A CA 1
ATOM 1433 C C . THR A 1 180 ? -8.440 5.654 13.193 1.00 69.31 180 THR A C 1
ATOM 1435 O O . THR A 1 180 ? -7.724 6.030 12.268 1.00 69.31 180 THR A O 1
ATOM 1438 N N . LEU A 1 181 ? -9.028 4.449 13.184 1.00 69.56 181 LEU A N 1
ATOM 1439 C CA . LEU A 1 181 ? -8.981 3.540 12.024 1.00 69.56 181 LEU A CA 1
ATOM 1440 C C . LEU A 1 181 ? -9.668 4.152 10.795 1.00 69.56 181 LEU A C 1
ATOM 1442 O O . LEU A 1 181 ? -9.096 4.150 9.711 1.00 69.56 181 LEU A O 1
ATOM 1446 N N . ALA A 1 182 ? -10.855 4.738 10.967 1.00 70.25 182 ALA A N 1
ATOM 1447 C CA . ALA A 1 182 ? -11.552 5.431 9.883 1.00 70.25 182 ALA A CA 1
ATOM 1448 C C . ALA A 1 182 ? -10.774 6.668 9.391 1.00 70.25 182 ALA A C 1
ATOM 1450 O O . ALA A 1 182 ? -10.760 6.970 8.201 1.00 70.25 182 ALA A O 1
ATOM 1451 N N . PHE A 1 183 ? -10.075 7.369 10.290 1.00 68.94 183 PHE A N 1
ATOM 1452 C CA . PHE A 1 183 ? -9.251 8.521 9.920 1.00 68.94 183 PHE A CA 1
ATOM 1453 C C . PHE A 1 183 ? -7.961 8.130 9.185 1.00 68.94 183 PHE A C 1
ATOM 1455 O O . PHE A 1 183 ? -7.489 8.921 8.380 1.00 68.94 183 PHE A O 1
ATOM 1462 N N . PHE A 1 184 ? -7.397 6.936 9.409 1.00 70.12 184 PHE A N 1
ATOM 1463 C CA . PHE A 1 184 ? -6.221 6.446 8.667 1.00 70.12 184 PHE A CA 1
ATOM 1464 C C . PHE A 1 184 ? -6.486 6.365 7.157 1.00 70.12 184 PHE A C 1
ATOM 1466 O O . PHE A 1 184 ? -5.615 6.681 6.349 1.00 70.12 184 PHE A O 1
ATOM 1473 N N . ALA A 1 185 ? -7.704 5.973 6.780 1.00 70.38 185 ALA A N 1
ATOM 1474 C CA . ALA A 1 185 ? -8.097 5.807 5.390 1.00 70.38 185 ALA A CA 1
ATOM 1475 C C . ALA A 1 185 ? -8.071 7.118 4.596 1.00 70.38 185 ALA A C 1
ATOM 1477 O O . ALA A 1 185 ? -7.684 7.114 3.433 1.00 70.38 185 ALA A O 1
ATOM 1478 N N . ILE A 1 186 ? -8.448 8.244 5.207 1.00 73.38 186 ILE A N 1
ATOM 1479 C CA . ILE A 1 186 ? -8.661 9.503 4.479 1.00 73.38 186 ILE A CA 1
ATOM 1480 C C . ILE A 1 186 ? -7.344 10.044 3.887 1.00 73.38 186 ILE A C 1
ATOM 1482 O O . ILE A 1 186 ? -7.294 10.233 2.671 1.00 73.38 186 ILE A O 1
ATOM 1486 N N . PRO A 1 187 ? -6.248 10.230 4.655 1.00 74.94 187 PRO A N 1
ATOM 1487 C CA . PRO A 1 187 ? -4.973 10.674 4.092 1.00 74.94 187 PRO A CA 1
ATOM 1488 C C . PRO A 1 187 ? -4.372 9.677 3.098 1.00 74.94 187 PRO A C 1
ATOM 1490 O O . PRO A 1 187 ? -3.766 10.102 2.120 1.00 74.94 187 PRO A O 1
ATOM 1493 N N . ALA A 1 188 ? -4.543 8.368 3.316 1.00 73.50 188 ALA A N 1
ATOM 1494 C CA . ALA A 1 188 ? -4.016 7.338 2.420 1.00 73.50 188 ALA A CA 1
ATOM 1495 C C . ALA A 1 188 ? -4.758 7.299 1.070 1.00 73.50 188 ALA A C 1
ATOM 1497 O O . ALA A 1 188 ? -4.118 7.201 0.024 1.00 73.50 188 ALA A O 1
ATOM 1498 N N . LEU A 1 189 ? -6.090 7.433 1.078 1.00 74.44 189 LEU A N 1
ATOM 1499 C CA . LEU A 1 189 ? -6.909 7.510 -0.136 1.00 74.44 189 LEU A CA 1
ATOM 1500 C C . LEU A 1 189 ? -6.608 8.793 -0.913 1.00 74.44 189 LEU A C 1
ATOM 1502 O O . LEU A 1 189 ? -6.309 8.729 -2.102 1.00 74.44 189 LEU A O 1
ATOM 1506 N N . VAL A 1 190 ? -6.602 9.942 -0.230 1.00 77.62 190 VAL A N 1
ATOM 1507 C CA . VAL A 1 190 ? -6.277 11.236 -0.846 1.00 77.62 190 VAL A CA 1
ATOM 1508 C C . VAL A 1 190 ? -4.860 11.195 -1.419 1.00 77.62 190 VAL A C 1
ATOM 1510 O O . VAL A 1 190 ? -4.676 11.415 -2.614 1.00 77.62 190 VAL A O 1
ATOM 1513 N N . GLY A 1 191 ? -3.870 10.796 -0.620 1.00 73.00 191 GLY A N 1
ATOM 1514 C CA . GLY A 1 191 ? -2.483 10.648 -1.059 1.00 73.00 191 GLY A CA 1
ATOM 1515 C C . GLY A 1 191 ? -2.318 9.715 -2.263 1.00 73.00 191 GLY A C 1
ATOM 1516 O O . GLY A 1 191 ? -1.570 10.035 -3.186 1.00 73.00 191 GLY A O 1
ATOM 1517 N N . GLY A 1 192 ? -3.065 8.607 -2.300 1.00 72.38 192 GLY A N 1
ATOM 1518 C CA . GLY A 1 192 ? -3.095 7.687 -3.437 1.00 72.38 192 GLY A CA 1
ATOM 1519 C C . GLY A 1 192 ? -3.699 8.291 -4.699 1.00 72.38 192 GLY A C 1
ATOM 1520 O O . GLY A 1 192 ? -3.113 8.157 -5.769 1.00 72.38 192 GLY A O 1
ATOM 1521 N N . THR A 1 193 ? -4.823 9.005 -4.591 1.00 75.12 193 THR A N 1
ATOM 1522 C CA . THR A 1 193 ? -5.427 9.677 -5.756 1.00 75.12 193 THR A CA 1
ATOM 1523 C C . THR A 1 193 ? -4.484 10.733 -6.335 1.00 75.12 193 THR A C 1
ATOM 1525 O O . THR A 1 193 ? -4.289 10.785 -7.549 1.00 75.12 193 THR A O 1
ATOM 1528 N N . PHE A 1 194 ? -3.801 11.498 -5.476 1.00 71.81 194 PHE A N 1
ATOM 1529 C CA . PHE A 1 194 ? -2.777 12.455 -5.897 1.00 71.81 194 PHE A CA 1
ATOM 1530 C C . PHE A 1 194 ? -1.563 11.775 -6.547 1.00 71.81 194 PHE A C 1
ATOM 1532 O O . PHE A 1 194 ? -1.037 12.305 -7.525 1.00 71.81 194 PHE A O 1
ATOM 1539 N N . GLN A 1 195 ? -1.139 10.597 -6.072 1.00 71.06 195 GLN A N 1
ATOM 1540 C CA . GLN A 1 195 ? -0.068 9.829 -6.721 1.00 71.06 195 GLN A CA 1
ATOM 1541 C C . GLN A 1 195 ? -0.478 9.360 -8.125 1.00 71.06 195 GLN A C 1
ATOM 1543 O O . GLN A 1 195 ? 0.321 9.456 -9.055 1.00 71.06 195 GLN A O 1
ATOM 1548 N N . VAL A 1 196 ? -1.724 8.914 -8.317 1.00 69.06 196 VAL A N 1
ATOM 1549 C CA . VAL A 1 196 ? -2.215 8.474 -9.635 1.00 69.06 196 VAL A CA 1
ATOM 1550 C C . VAL A 1 196 ? -2.306 9.640 -10.624 1.00 69.06 196 VAL A C 1
ATOM 1552 O O . VAL A 1 196 ? -1.968 9.461 -11.796 1.00 69.06 196 VAL A O 1
ATOM 1555 N N . VAL A 1 197 ? -2.730 10.826 -10.182 1.00 69.00 197 VAL A N 1
ATOM 1556 C CA . VAL A 1 197 ? -2.922 11.985 -11.074 1.00 69.00 197 VAL A CA 1
ATOM 1557 C C . VAL A 1 197 ? -1.611 12.725 -11.352 1.00 69.00 197 VAL A C 1
ATOM 1559 O O . VAL A 1 197 ? -1.339 13.053 -12.501 1.00 69.00 197 VAL A O 1
ATOM 1562 N N . TYR A 1 198 ? -0.779 12.952 -10.332 1.00 61.62 198 TYR A N 1
ATOM 1563 C CA . TYR A 1 198 ? 0.385 13.841 -10.438 1.00 61.62 198 TYR A CA 1
ATOM 1564 C C . TYR A 1 198 ? 1.745 13.121 -10.362 1.00 61.62 198 TYR A C 1
ATOM 1566 O O . TYR A 1 198 ? 2.778 13.782 -10.448 1.00 61.62 198 TYR A O 1
ATOM 1574 N N . SER A 1 199 ? 1.793 11.790 -10.180 1.00 60.22 199 SER A N 1
ATOM 1575 C CA . SER A 1 199 ? 3.045 11.028 -9.954 1.00 60.22 199 SER A CA 1
ATOM 1576 C C . SER A 1 199 ? 3.932 11.639 -8.848 1.00 60.22 199 SER A C 1
ATOM 1578 O O . SER A 1 199 ? 5.170 11.613 -8.896 1.00 60.22 199 SER A O 1
ATOM 1580 N N . VAL A 1 200 ? 3.278 12.233 -7.846 1.00 61.06 200 VAL A N 1
ATOM 1581 C CA . VAL A 1 200 ? 3.874 12.795 -6.626 1.00 61.06 200 VAL A CA 1
ATOM 1582 C C . VAL A 1 200 ? 3.858 11.707 -5.547 1.00 61.06 200 VAL A C 1
ATOM 1584 O O . VAL A 1 200 ? 2.918 10.910 -5.530 1.00 61.06 200 VAL A O 1
ATOM 1587 N N . PRO A 1 201 ? 4.833 11.667 -4.619 1.00 59.62 201 PRO A N 1
ATOM 1588 C CA . PRO A 1 201 ? 4.855 10.746 -3.475 1.00 59.62 201 PRO A CA 1
ATOM 1589 C C . PRO A 1 201 ? 3.745 11.043 -2.434 1.00 59.62 201 PRO A C 1
ATOM 1591 O O . PRO A 1 201 ? 3.986 11.141 -1.235 1.00 59.62 201 PRO A O 1
ATOM 1594 N N . GLY A 1 202 ? 2.497 11.228 -2.869 1.00 61.06 202 GLY A N 1
ATOM 1595 C CA . GLY A 1 202 ? 1.362 11.555 -2.005 1.00 61.06 202 GLY A CA 1
ATOM 1596 C C . GLY A 1 202 ? 0.936 10.386 -1.119 1.00 61.06 202 GLY A C 1
ATOM 1597 O O . GLY A 1 202 ? 0.541 10.591 0.026 1.00 61.06 202 GLY A O 1
ATOM 1598 N N . LEU A 1 203 ? 1.055 9.150 -1.608 1.00 68.69 203 LEU A N 1
ATOM 1599 C CA . LEU A 1 203 ? 0.629 7.956 -0.879 1.00 68.69 203 LEU A CA 1
ATOM 1600 C C . LEU A 1 203 ? 1.538 7.634 0.306 1.00 68.69 203 LEU A C 1
ATOM 1602 O O . LEU A 1 203 ? 1.030 7.274 1.362 1.00 68.69 203 LEU A O 1
ATOM 1606 N N . CYS A 1 204 ? 2.857 7.807 0.184 1.00 66.38 204 CYS A N 1
ATOM 1607 C CA . CYS A 1 204 ? 3.763 7.569 1.310 1.00 66.38 204 CYS A CA 1
ATOM 1608 C C . CYS A 1 204 ? 3.547 8.595 2.433 1.00 66.38 204 CYS A C 1
ATOM 1610 O O . CYS A 1 204 ? 3.497 8.218 3.604 1.00 66.38 204 CYS A O 1
ATOM 1612 N N . VAL A 1 205 ? 3.303 9.864 2.083 1.00 67.94 205 VAL A N 1
ATOM 1613 C CA . VAL A 1 205 ? 2.924 10.914 3.041 1.00 67.94 205 VAL A CA 1
ATOM 1614 C C . VAL A 1 205 ? 1.556 10.611 3.660 1.00 67.94 205 VAL A C 1
ATOM 1616 O O . VAL A 1 205 ? 1.387 10.720 4.875 1.00 67.94 205 VAL A O 1
ATOM 1619 N N . GLY A 1 206 ? 0.597 10.148 2.855 1.00 71.62 206 GLY A N 1
ATOM 1620 C CA . GLY A 1 206 ? -0.722 9.712 3.313 1.00 71.62 206 GLY A CA 1
ATOM 1621 C C . GLY A 1 206 ? -0.658 8.547 4.303 1.00 71.62 206 GLY A C 1
ATOM 1622 O O . GLY A 1 206 ? -1.290 8.605 5.357 1.00 71.62 206 GLY A O 1
ATOM 1623 N N . ILE A 1 207 ? 0.153 7.524 4.022 1.00 73.38 207 ILE A N 1
ATOM 1624 C CA . ILE A 1 207 ? 0.385 6.383 4.921 1.00 73.38 207 ILE A CA 1
ATOM 1625 C C . ILE A 1 207 ? 1.097 6.839 6.198 1.00 73.38 207 ILE A C 1
ATOM 1627 O O . ILE A 1 207 ? 0.718 6.401 7.285 1.00 73.38 207 ILE A O 1
ATOM 1631 N N . MET A 1 208 ? 2.084 7.737 6.109 1.00 74.50 208 MET A N 1
ATOM 1632 C CA . MET A 1 208 ? 2.781 8.276 7.281 1.00 74.50 208 MET A CA 1
ATOM 1633 C C . MET A 1 208 ? 1.812 9.032 8.200 1.00 74.50 208 MET A C 1
ATOM 1635 O O . MET A 1 208 ? 1.671 8.680 9.372 1.00 74.50 208 MET A O 1
ATOM 1639 N N . ILE A 1 209 ? 1.096 10.028 7.668 1.00 72.06 209 ILE A N 1
ATOM 1640 C CA . ILE A 1 209 ? 0.119 10.833 8.423 1.00 72.06 209 ILE A CA 1
ATOM 1641 C C . ILE A 1 209 ? -0.993 9.938 8.976 1.00 72.06 209 ILE A C 1
ATOM 1643 O O . ILE A 1 209 ? -1.371 10.057 10.146 1.00 72.06 209 ILE A O 1
ATOM 1647 N N . GLY A 1 210 ? -1.476 9.006 8.152 1.00 66.44 210 GLY A N 1
ATOM 1648 C CA . GLY A 1 210 ? -2.463 8.009 8.535 1.00 66.44 210 GLY A CA 1
ATOM 1649 C C . GLY A 1 210 ? -1.993 7.173 9.720 1.00 66.44 210 GLY A C 1
ATOM 1650 O O . GLY A 1 210 ? -2.760 7.011 10.661 1.00 66.44 210 GLY A O 1
ATOM 1651 N N . SER A 1 211 ? -0.741 6.699 9.725 1.00 66.38 211 SER A N 1
ATOM 1652 C CA . SER A 1 211 ? -0.171 5.795 10.745 1.00 66.38 211 SER A CA 1
ATOM 1653 C C . SER A 1 211 ? 0.139 6.467 12.086 1.00 66.38 211 SER A C 1
ATOM 1655 O O . SER A 1 211 ? 0.083 5.814 13.134 1.00 66.38 211 SER A O 1
ATOM 1657 N N . VAL A 1 212 ? 0.443 7.768 12.083 1.00 69.88 212 VAL A N 1
ATOM 1658 C CA . VAL A 1 212 ? 0.815 8.521 13.296 1.00 69.88 212 VAL A CA 1
ATOM 1659 C C . VAL A 1 212 ? -0.359 8.632 14.271 1.00 69.88 212 VAL A C 1
ATOM 1661 O O . VAL A 1 212 ? -0.200 8.403 15.473 1.00 69.88 212 VAL A O 1
ATOM 1664 N N . ARG A 1 213 ? -1.567 8.929 13.779 1.00 64.81 213 ARG A N 1
ATOM 1665 C CA . ARG A 1 213 ? -2.746 9.128 14.639 1.00 64.81 213 ARG A CA 1
ATOM 1666 C C . ARG A 1 213 ? -3.167 7.852 15.401 1.00 64.81 213 ARG A C 1
ATOM 1668 O O . ARG A 1 213 ? -3.348 7.957 16.615 1.00 64.81 213 ARG A O 1
ATOM 1675 N N . PRO A 1 214 ? -3.251 6.651 14.784 1.00 62.31 214 PRO A N 1
ATOM 1676 C CA . PRO A 1 214 ? -3.450 5.372 15.479 1.00 62.31 214 PRO A CA 1
ATOM 1677 C C . PRO A 1 214 ? -2.442 5.118 16.591 1.00 62.31 214 PRO A C 1
ATOM 1679 O O . PRO A 1 214 ? -2.823 4.649 17.666 1.00 62.31 214 PRO A O 1
ATOM 1682 N N . HIS A 1 215 ? -1.173 5.462 16.368 1.00 61.31 215 HIS A N 1
ATOM 1683 C CA . HIS A 1 215 ? -0.131 5.297 17.374 1.00 61.31 215 HIS A CA 1
ATOM 1684 C C . HIS A 1 215 ? -0.310 6.254 18.565 1.00 61.31 215 HIS A C 1
ATOM 1686 O O . HIS A 1 215 ? -0.189 5.837 19.721 1.00 61.31 215 HIS A O 1
ATOM 1692 N N . LEU A 1 216 ? -0.653 7.521 18.302 1.00 58.25 216 LEU A N 1
ATOM 1693 C CA . LEU A 1 216 ? -0.896 8.530 19.339 1.00 58.25 216 LEU A CA 1
ATOM 1694 C C . LEU A 1 216 ? -2.144 8.221 20.171 1.00 58.25 216 LEU A C 1
ATOM 1696 O O . LEU A 1 216 ? -2.078 8.270 21.396 1.00 58.25 216 LEU A O 1
ATOM 1700 N N . THR A 1 217 ? -3.260 7.842 19.538 1.00 59.72 217 THR A N 1
ATOM 1701 C CA . THR A 1 217 ? -4.491 7.482 20.263 1.00 59.72 217 THR A CA 1
ATOM 1702 C C . THR A 1 217 ? -4.260 6.280 21.177 1.00 59.72 217 THR A C 1
ATOM 1704 O O . THR A 1 217 ? -4.669 6.305 22.334 1.00 59.72 217 THR A O 1
ATOM 1707 N N . ARG A 1 218 ? -3.530 5.260 20.706 1.00 62.72 218 ARG A N 1
ATOM 1708 C CA . ARG A 1 218 ? -3.149 4.106 21.537 1.00 62.72 218 ARG A CA 1
ATOM 1709 C C . ARG A 1 218 ? -2.240 4.495 22.698 1.00 62.72 218 ARG A C 1
ATOM 1711 O O . ARG A 1 218 ? -2.418 3.984 23.795 1.00 62.72 218 ARG A O 1
ATOM 1718 N N . SER A 1 219 ? -1.301 5.412 22.476 1.00 56.47 219 SER A N 1
ATOM 1719 C CA . SER A 1 219 ? -0.407 5.912 23.528 1.00 56.47 219 SER A CA 1
ATOM 1720 C C . SER A 1 219 ? -1.140 6.756 24.578 1.00 56.47 219 SER A C 1
ATOM 1722 O O . SER A 1 219 ? -0.774 6.708 25.748 1.00 56.47 219 SER A O 1
ATOM 1724 N N . ALA A 1 220 ? -2.178 7.501 24.182 1.00 55.44 220 ALA A N 1
ATOM 1725 C CA . ALA A 1 220 ? -2.996 8.316 25.080 1.00 55.44 220 ALA A CA 1
ATOM 1726 C C . ALA A 1 220 ? -3.942 7.470 25.946 1.00 55.44 220 ALA A C 1
ATOM 1728 O O . ALA A 1 220 ? -4.014 7.692 27.149 1.00 55.44 220 ALA A O 1
ATOM 1729 N N . VAL A 1 221 ? -4.597 6.455 25.364 1.00 57.12 221 VAL A N 1
ATOM 1730 C CA . VAL A 1 221 ? -5.402 5.470 26.119 1.00 57.12 221 VAL A CA 1
ATOM 1731 C C . VAL A 1 221 ? -4.542 4.735 27.156 1.00 57.12 221 VAL A C 1
ATOM 1733 O O . VAL A 1 221 ? -5.007 4.434 28.245 1.00 57.12 221 VAL A O 1
ATOM 1736 N N . ARG A 1 222 ? -3.254 4.523 26.859 1.00 53.50 222 ARG A N 1
ATOM 1737 C CA . ARG A 1 222 ? -2.277 3.891 27.758 1.00 53.50 222 ARG A CA 1
ATOM 1738 C C . ARG A 1 222 ? -1.887 4.726 28.988 1.00 53.50 222 ARG A C 1
ATOM 1740 O O . ARG A 1 222 ? -1.217 4.193 29.859 1.00 53.50 222 ARG A O 1
ATOM 1747 N N . ARG A 1 223 ? -2.198 6.028 29.020 1.00 54.03 223 ARG A N 1
ATOM 1748 C CA . ARG A 1 223 ? -1.899 6.920 30.160 1.00 54.03 223 ARG A CA 1
ATOM 1749 C C . ARG A 1 223 ? -3.095 7.128 31.090 1.00 54.03 223 ARG A C 1
ATOM 1751 O O . ARG A 1 223 ? -2.917 7.717 32.148 1.00 54.03 223 ARG A O 1
ATOM 1758 N N . THR A 1 224 ? -4.293 6.728 30.670 1.00 52.56 224 THR A N 1
ATOM 1759 C CA . THR A 1 224 ? -5.553 7.006 31.378 1.00 52.56 224 THR A CA 1
ATOM 1760 C C . THR A 1 224 ? -6.243 5.758 31.928 1.00 52.56 224 THR A C 1
ATOM 1762 O O . THR A 1 224 ? -7.313 5.891 32.515 1.00 52.56 224 THR A O 1
ATOM 1765 N N . GLY A 1 225 ? -5.652 4.574 31.748 1.00 47.00 225 GLY A N 1
ATOM 1766 C CA . GLY A 1 225 ? -6.036 3.323 32.407 1.00 47.00 225 GLY A CA 1
ATOM 1767 C C . GLY A 1 225 ? -4.846 2.741 33.146 1.00 47.00 225 GLY A C 1
ATOM 1768 O O . GLY A 1 225 ? -5.089 2.070 34.166 1.00 47.00 225 GLY A O 1
#

Radius of gyration: 18.26 Å; chains: 1; bounding box: 44×39×58 Å

Secondary structure (DSSP, 8-state):
-HHHHHHHHHHHHHHHHHHHHHHHTTSSS-HHHHHHHHHHHHHHHHHHHHHHHHHHHTT--SHHHHHHHHHHHHHHHHHHHHHHHHHHHHHHHHHT-TTSSSHHHHHHHHHHHHHHHHHHHHHHHH-SSEEE-TTS-EEE-TTTTHHHHHHHHHHHHHHHHHHHHHHH---HHHHHHHHHHHHHHHHHHHHHHHHHHH--SHHHHHHHHHHHHHHHHHHHHTTT-

Sequence (225 aa):
MVKALKIEIFVLCMIVLIGLAVRSRRSLFSSTQQLLFSMLGYTSAAYILFDMIWTLSDGVDGTLGIAANWISNAVSFSLFAIACLIWFIYSETVQGSRLLTSRYRVVLVALPTALVVVLAFTSYWTHALF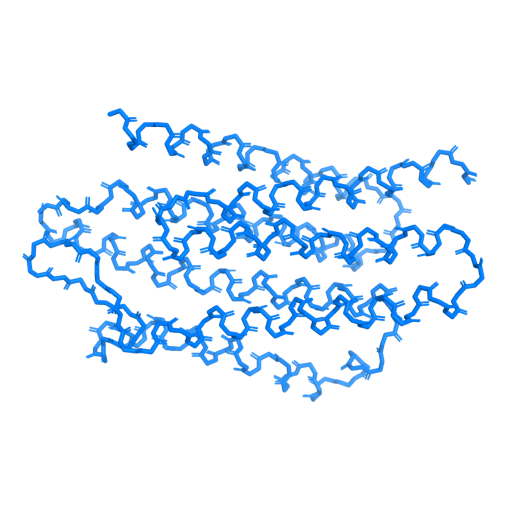YIDSQGVYRRGFAYMIQPIVSYCYVIHTSLHAFVQSRRVESLQTKAIYRTLAFFAIPALVGGTFQVVYSVPGLCVGIMIGSVRPHLTRSAVRRTG

pLDDT: mean 76.09, std 9.54, range [47.0, 90.31]